Protein AF-0000000082827408 (afdb_homodimer)

Nearest PDB structures (foldseek):
  5kol-assembly2_D  TM=9.025E-01  e=1.040E-13  Escherichia coli O157:H7
  5vu3-assembly2_B  TM=9.092E-01  e=3.294E-13  Enterobacter cloacae subsp. cloacae ATCC 13047
  2a9s-assembly1_B  TM=8.465E-01  e=3.512E-13  Agrobacterium fabrum str. C58
  6mr3-assembly2_C-2  TM=8.723E-01  e=4.853E-12  Streptococcus mutans UA159
  6mr3-assembly1_B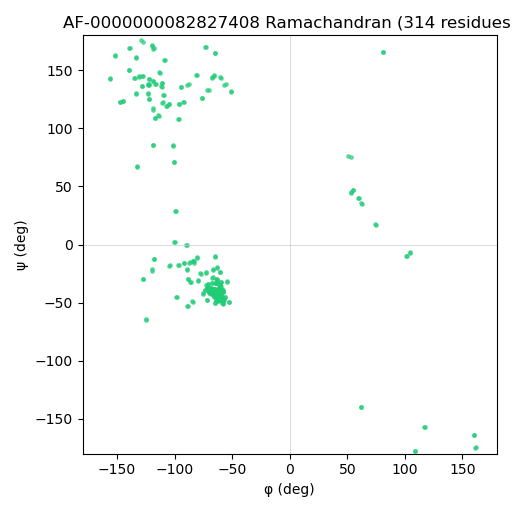-3  TM=8.476E-01  e=7.598E-12  Streptococcus mutans UA159

Organism: Acinetobacter baumannii (strain ATCC 19606 / DSM 30007 / JCM 6841 / CCUG 19606 / CIP 70.34 / NBRC 109757 / NCIMB 12457 / NCTC 12156 / 81) (NCBI:txid575584)

pLDDT: mean 97.85, std 2.03, range [80.25, 98.94]

Secondary structure (DSSP, 8-state):
-HHHHHHHHHHTT--EEEEESTTTTHHHHHHHTSTTHHHHEEEEEE--SHHIIIIIS---HHHHHHH-SSSHHHHHHHHHHHHHHH--SEEEEEEE-SSS-TT-BTTB-TTEEEEEEEETTEEEEEEEE--SSHHHHHHHHHHHHHHHHHHHHHHHHH-/-HHHHHHHHHHTT--EEEEESTTTTHHHHHHHTSTTHHHHEEEEEE--SHHIIIIIS---HHHHHHH-SSSHHHHHHHHHHHHHHH--SEEEEEEE-SSS-TT-BTTB-TTEEEEEEEETTEEEEEEEE--SSHHHHHHHHHHHHHHHHHHHHHHHHH-

Sequence (318 aa):
MFNKCCELLAKEKIKIAFFESASAGYLAYRFSLSPYSGDILIGSLVSYDLRVKENTLHISEELIEKYTAESMQVTVEMINKGKELLHADLYVACTGLLKKGGSETPEKPVGTFFYSIYYKNNFYNFRRVLRGPAFLKLRKLIYYVTQDIKLIILEDKRRMFNKCCELLAKEKIKIAFFESASAGYLAYRFSLSPYSGDILIGSLVSYDLRVKENTLHISEELIEKYTAESMQVTVEMINKGKELLHADLYVACTGLLKKGGSETPEKPVGTFFYSIYYKNNFYNFRRVLRGPAFLKLRKLIYYVTQDIKLIILEDKRR

Solvent-accessible surface area (backbone atoms only — not comparable to full-atom values): 16200 Å² total; per-residue (Å²): 103,60,66,57,30,46,48,49,31,39,75,67,65,38,29,32,30,38,38,22,26,49,55,22,23,45,63,47,25,55,49,56,69,41,96,42,20,91,61,20,46,34,30,30,42,22,36,55,24,70,61,31,40,36,74,55,41,57,45,54,66,65,58,34,69,74,58,34,77,58,22,61,70,44,18,49,45,49,46,73,51,36,48,82,57,61,66,56,57,29,39,38,20,30,20,36,27,62,51,89,57,91,84,54,42,92,93,42,40,66,22,28,34,22,34,28,39,37,47,89,93,37,82,46,80,47,77,46,79,40,70,77,59,57,72,53,31,51,53,51,47,52,50,52,52,29,52,51,51,44,50,52,54,54,53,55,66,72,100,104,60,66,58,29,44,48,49,31,37,74,68,65,37,28,33,29,38,36,23,26,49,54,22,22,44,63,49,26,55,51,57,70,42,97,44,20,90,62,18,47,33,29,29,42,21,38,57,24,70,60,29,41,37,74,56,39,58,46,54,66,66,59,36,70,73,56,35,77,58,22,62,70,46,18,49,44,48,47,74,50,34,46,83,57,61,66,55,60,30,39,37,20,31,20,34,26,62,52,89,57,88,84,54,39,93,93,43,40,66,23,28,33,21,36,26,39,38,47,87,93,37,80,46,80,48,77,47,77,39,71,76,58,57,71,53,31,51,53,51,45,54,51,51,52,29,51,51,51,44,50,51,54,55,53,56,67,72,100

Structure (mmCIF, N/CA/C/O backbone):
data_AF-0000000082827408-model_v1
#
loop_
_entity.id
_entity.type
_entity.pdbx_description
1 polymer 'Uncharacterized protein'
#
loop_
_atom_site.group_PDB
_atom_site.id
_atom_site.type_symbol
_atom_site.label_atom_id
_atom_site.label_alt_id
_atom_site.label_comp_id
_atom_site.label_asym_id
_atom_site.label_entity_id
_atom_site.label_seq_id
_atom_site.pdbx_PDB_ins_code
_atom_site.Cartn_x
_atom_site.Cartn_y
_atom_site.Cartn_z
_atom_site.occupancy
_atom_site.B_iso_or_equiv
_atom_site.auth_seq_id
_atom_site.auth_comp_id
_atom_site.auth_asym_id
_atom_site.auth_atom_id
_atom_site.pdbx_PDB_model_num
ATOM 1 N N . MET A 1 1 ? 3.902 20.953 -7.574 1 91.5 1 MET A N 1
ATOM 2 C CA . MET A 1 1 ? 3.506 20.844 -6.172 1 91.5 1 MET A CA 1
ATOM 3 C C . MET A 1 1 ? 3.971 19.516 -5.582 1 91.5 1 MET A C 1
ATOM 5 O O . MET A 1 1 ? 4.723 19.484 -4.605 1 91.5 1 MET A O 1
ATOM 9 N N . PHE A 1 2 ? 3.744 18.438 -6.168 1 95.44 2 PHE A N 1
ATOM 10 C CA . PHE A 1 2 ? 4.137 17.109 -5.695 1 95.44 2 PHE A CA 1
ATOM 11 C C . PHE A 1 2 ? 5.656 17 -5.617 1 95.44 2 PHE A C 1
ATOM 13 O O . PHE A 1 2 ? 6.203 16.656 -4.566 1 95.44 2 PHE A O 1
ATOM 20 N N . ASN A 1 3 ? 6.324 17.406 -6.699 1 95.44 3 ASN A N 1
ATOM 21 C CA . ASN A 1 3 ? 7.777 17.297 -6.742 1 95.44 3 ASN A CA 1
ATOM 22 C C . ASN A 1 3 ? 8.438 18.188 -5.695 1 95.44 3 ASN A C 1
ATOM 24 O O . ASN A 1 3 ? 9.445 17.812 -5.094 1 95.44 3 ASN A O 1
ATOM 28 N N . LYS A 1 4 ? 7.902 19.359 -5.523 1 97.69 4 LYS A N 1
ATOM 29 C CA . LYS A 1 4 ? 8.438 20.297 -4.527 1 97.69 4 LYS A CA 1
ATOM 30 C C . LYS A 1 4 ? 8.266 19.734 -3.115 1 97.69 4 LYS A C 1
ATOM 32 O O . LYS A 1 4 ? 9.125 19.938 -2.256 1 97.69 4 LYS A O 1
ATOM 37 N N . CYS A 1 5 ? 7.125 19.094 -2.896 1 98.69 5 CYS A N 1
ATOM 38 C CA . CYS A 1 5 ? 6.895 18.469 -1.604 1 98.69 5 CYS A CA 1
ATOM 39 C C . CYS A 1 5 ? 7.938 17.391 -1.331 1 98.69 5 CYS A C 1
ATOM 41 O O . CYS A 1 5 ? 8.539 17.344 -0.254 1 98.69 5 CYS A O 1
ATOM 43 N N . CYS A 1 6 ? 8.195 16.516 -2.32 1 98.75 6 CYS A N 1
ATOM 44 C CA . CYS A 1 6 ? 9.164 15.438 -2.166 1 98.75 6 CYS A CA 1
ATOM 45 C C . CYS A 1 6 ? 10.57 15.992 -1.964 1 98.75 6 CYS A C 1
ATOM 47 O O . CYS A 1 6 ? 11.328 15.477 -1.14 1 98.75 6 CYS A O 1
ATOM 49 N N . GLU A 1 7 ? 10.844 17 -2.721 1 98.62 7 GLU A N 1
ATOM 50 C CA . GLU A 1 7 ? 12.148 17.641 -2.584 1 98.62 7 GLU A CA 1
ATOM 51 C C . GLU A 1 7 ? 12.328 18.219 -1.183 1 98.62 7 GLU A C 1
ATOM 53 O O . GLU A 1 7 ? 13.406 18.094 -0.59 1 98.62 7 GLU A O 1
ATOM 58 N N . LEU A 1 8 ? 11.328 18.891 -0.708 1 98.81 8 LEU A N 1
ATOM 59 C CA . LEU A 1 8 ? 11.375 19.469 0.63 1 98.81 8 LEU A CA 1
ATOM 60 C C . LEU A 1 8 ? 11.586 18.391 1.685 1 98.81 8 LEU A C 1
ATOM 62 O O . LEU A 1 8 ? 12.398 18.547 2.598 1 98.81 8 LEU A O 1
ATOM 66 N N . LEU A 1 9 ? 10.844 17.25 1.622 1 98.88 9 LEU A N 1
ATOM 67 C CA . LEU A 1 9 ? 11.008 16.125 2.543 1 98.88 9 LEU A CA 1
ATOM 68 C C . LEU A 1 9 ? 12.445 15.625 2.539 1 98.88 9 LEU A C 1
ATOM 70 O O . LEU A 1 9 ? 13.031 15.391 3.6 1 98.88 9 LEU A O 1
ATOM 74 N N . ALA A 1 10 ? 12.992 15.484 1.345 1 98.81 10 ALA A N 1
ATOM 75 C CA . ALA A 1 10 ? 14.359 14.992 1.206 1 98.81 10 ALA A CA 1
ATOM 76 C C . ALA A 1 10 ? 15.359 15.969 1.826 1 98.81 10 ALA A C 1
ATOM 78 O O . ALA A 1 10 ? 16.266 15.562 2.561 1 98.81 10 ALA A O 1
ATOM 79 N N . LYS A 1 11 ? 15.18 17.234 1.478 1 98.5 11 LYS A N 1
ATOM 80 C CA . LYS A 1 11 ? 16.062 18.266 1.99 1 98.5 11 LYS A CA 1
ATOM 81 C C . LYS A 1 11 ? 16.062 18.297 3.516 1 98.5 11 LYS A C 1
ATOM 83 O O . LYS A 1 11 ? 17.109 18.469 4.141 1 98.5 11 LYS A O 1
ATOM 88 N N . GLU A 1 12 ? 14.914 18.109 4.074 1 98.56 12 GLU A N 1
ATOM 89 C CA . GLU A 1 12 ? 14.766 18.203 5.523 1 98.56 12 GLU A CA 1
ATOM 90 C C . GLU A 1 12 ? 14.984 16.844 6.18 1 98.56 12 GLU A C 1
ATOM 92 O O . GLU A 1 12 ? 14.828 16.688 7.395 1 98.56 12 GLU A O 1
ATOM 97 N N . LYS A 1 13 ? 15.266 15.781 5.434 1 98.62 13 LYS A N 1
ATOM 98 C CA . LYS A 1 13 ? 15.539 14.422 5.891 1 98.62 13 LYS A CA 1
ATOM 99 C C . LYS A 1 13 ? 14.352 13.852 6.664 1 98.62 13 LYS A C 1
ATOM 101 O O . LYS A 1 13 ? 14.523 13.266 7.73 1 98.62 13 LYS A O 1
ATOM 106 N N . ILE A 1 14 ? 13.195 14.141 6.184 1 98.88 14 ILE A N 1
ATOM 107 C CA . ILE A 1 14 ? 11.961 13.656 6.785 1 98.88 14 ILE A CA 1
ATOM 108 C C . ILE A 1 14 ? 11.492 12.398 6.062 1 98.88 14 ILE A C 1
ATOM 110 O O . ILE A 1 14 ? 11.25 12.422 4.852 1 98.88 14 ILE A O 1
ATOM 114 N N . LYS A 1 15 ? 11.359 11.297 6.809 1 98.88 15 LYS A N 1
ATOM 115 C CA . LYS A 1 15 ? 10.828 10.047 6.281 1 98.88 15 LYS A CA 1
ATOM 116 C C . LYS A 1 15 ? 9.312 9.992 6.418 1 98.88 15 LYS A C 1
ATOM 118 O O . LYS A 1 15 ? 8.758 10.383 7.449 1 98.88 15 LYS A O 1
ATOM 123 N N . ILE A 1 16 ? 8.672 9.508 5.359 1 98.94 16 ILE A N 1
ATOM 124 C CA . ILE A 1 16 ? 7.215 9.547 5.336 1 98.94 16 ILE A CA 1
ATOM 125 C C . ILE A 1 16 ? 6.672 8.125 5.164 1 98.94 16 ILE A C 1
ATOM 127 O O . ILE A 1 16 ? 7.27 7.305 4.465 1 98.94 16 ILE A O 1
ATOM 131 N N . ALA A 1 17 ? 5.562 7.824 5.84 1 98.94 17 ALA A N 1
ATOM 132 C CA . ALA A 1 17 ? 4.816 6.578 5.68 1 98.94 17 ALA A CA 1
ATOM 133 C C . ALA A 1 17 ? 3.318 6.852 5.559 1 98.94 17 ALA A C 1
ATOM 135 O O . ALA A 1 17 ? 2.842 7.922 5.945 1 98.94 17 ALA A O 1
ATOM 136 N N . PHE A 1 18 ? 2.58 5.895 5.035 1 98.94 18 PHE A N 1
ATOM 137 C CA . PHE A 1 18 ? 1.162 6.094 4.762 1 98.94 18 PHE A CA 1
ATOM 138 C C . PHE A 1 18 ? 0.33 4.98 5.383 1 98.94 18 PHE A C 1
ATOM 140 O O . PHE A 1 18 ? 0.785 3.836 5.477 1 98.94 18 PHE A O 1
ATOM 147 N N . PHE A 1 19 ? -0.803 5.305 5.828 1 98.94 19 PHE A N 1
ATOM 148 C CA . PHE A 1 19 ? -1.896 4.391 6.133 1 98.94 19 PHE A CA 1
ATOM 149 C C . PHE A 1 19 ? -3.1 4.668 5.238 1 98.94 19 PHE A C 1
ATOM 151 O O . PHE A 1 19 ? -3.781 5.68 5.398 1 98.94 19 PHE A O 1
ATOM 158 N N . GLU A 1 20 ? -3.332 3.734 4.316 1 98.88 20 GLU A N 1
ATOM 159 C CA . GLU A 1 20 ? -4.262 4.023 3.229 1 98.88 20 GLU A CA 1
ATOM 160 C C . GLU A 1 20 ? -5.473 3.098 3.277 1 98.88 20 GLU A C 1
ATOM 162 O O . GLU A 1 20 ? -5.34 1.904 3.553 1 98.88 20 GLU A O 1
ATOM 167 N N . SER A 1 21 ? -6.637 3.629 3.053 1 98.62 21 SER A N 1
ATOM 168 C CA . SER A 1 21 ? -7.848 2.85 2.814 1 98.62 21 SER A CA 1
ATOM 169 C C . SER A 1 21 ? -8.508 3.244 1.498 1 98.62 21 SER A C 1
ATOM 171 O O . SER A 1 21 ? -8.227 2.652 0.454 1 98.62 21 SER A O 1
ATOM 173 N N . ALA A 1 22 ? -8.992 4.469 1.328 1 97.19 22 ALA A N 1
ATOM 174 C CA . ALA A 1 22 ? -9.664 4.945 0.119 1 97.19 22 ALA A CA 1
ATOM 175 C C . ALA A 1 22 ? -8.672 5.098 -1.031 1 97.19 22 ALA A C 1
ATOM 177 O O . ALA A 1 22 ? -9.008 4.824 -2.188 1 97.19 22 ALA A O 1
ATOM 178 N N . SER A 1 23 ? -7.477 5.531 -0.73 1 97.88 23 SER A N 1
ATOM 179 C CA . SER A 1 23 ? -6.449 5.715 -1.751 1 97.88 23 SER A CA 1
ATOM 180 C C . SER A 1 23 ? -5.828 4.383 -2.15 1 97.88 23 SER A C 1
ATOM 182 O O . SER A 1 23 ? -5.27 4.254 -3.242 1 97.88 23 SER A O 1
ATOM 184 N N . ALA A 1 24 ? -5.887 3.438 -1.281 1 98.44 24 ALA A N 1
ATOM 185 C CA . ALA A 1 24 ? -5.594 2.025 -1.51 1 98.44 24 ALA A CA 1
ATOM 186 C C . ALA A 1 24 ? -4.219 1.846 -2.15 1 98.44 24 ALA A C 1
ATOM 188 O O . ALA A 1 24 ? -4.078 1.126 -3.141 1 98.44 24 ALA A O 1
ATOM 189 N N . GLY A 1 25 ? -3.211 2.547 -1.657 1 98.81 25 GLY A N 1
ATOM 190 C CA . GLY A 1 25 ? -1.854 2.361 -2.146 1 98.81 25 GLY A CA 1
ATOM 191 C C . GLY A 1 25 ? -1.413 3.445 -3.111 1 98.81 25 GLY A C 1
ATOM 192 O O . GLY A 1 25 ? -0.22 3.592 -3.387 1 98.81 25 GLY A O 1
ATOM 193 N N . TYR A 1 26 ? -2.326 4.32 -3.576 1 98.81 26 TYR A N 1
ATOM 194 C CA . TYR A 1 26 ? -2.049 5.336 -4.59 1 98.81 26 TYR A CA 1
ATOM 195 C C . TYR A 1 26 ? -1.032 6.348 -4.078 1 98.81 26 TYR A C 1
ATOM 197 O O . TYR A 1 26 ? -0.174 6.809 -4.836 1 98.81 26 TYR A O 1
ATOM 205 N N . LEU A 1 27 ? -1.16 6.73 -2.826 1 98.81 27 LEU A N 1
ATOM 206 C CA . LEU A 1 27 ? -0.234 7.723 -2.289 1 98.81 27 LEU A CA 1
ATOM 207 C C . LEU A 1 27 ? 1.188 7.176 -2.256 1 98.81 27 LEU A C 1
ATOM 209 O O . LEU A 1 27 ? 2.111 7.801 -2.783 1 98.81 27 LEU A O 1
ATOM 213 N N . ALA A 1 28 ? 1.361 5.977 -1.692 1 98.88 28 ALA A N 1
ATOM 214 C CA . ALA A 1 28 ? 2.686 5.367 -1.64 1 98.88 28 ALA A CA 1
ATOM 215 C C . ALA A 1 28 ? 3.258 5.172 -3.041 1 98.88 28 ALA A C 1
ATOM 217 O O . ALA A 1 28 ? 4.426 5.477 -3.289 1 98.88 28 ALA A O 1
ATOM 218 N N . TYR A 1 29 ? 2.414 4.699 -3.965 1 98.81 29 TYR A N 1
ATOM 219 C CA . TYR A 1 29 ? 2.811 4.488 -5.352 1 98.81 29 TYR A CA 1
ATOM 220 C C . TYR A 1 29 ? 3.33 5.781 -5.973 1 98.81 29 TYR A C 1
ATOM 222 O O . TYR A 1 29 ? 4.418 5.805 -6.555 1 98.81 29 TYR A O 1
ATOM 230 N N . ARG A 1 30 ? 2.611 6.84 -5.781 1 98.5 30 ARG A N 1
ATOM 231 C CA . ARG A 1 30 ? 3.004 8.109 -6.383 1 98.5 30 ARG A CA 1
ATOM 232 C C . ARG A 1 30 ? 4.312 8.617 -5.785 1 98.5 30 ARG A C 1
ATOM 234 O O . ARG A 1 30 ? 5.199 9.07 -6.516 1 98.5 30 ARG A O 1
ATOM 241 N N . PHE A 1 31 ? 4.422 8.547 -4.488 1 98.62 31 PHE A N 1
ATOM 242 C CA . PHE A 1 31 ? 5.648 9 -3.844 1 98.62 31 PHE A CA 1
ATOM 243 C C . PHE A 1 31 ? 6.836 8.148 -4.285 1 98.62 31 PHE A C 1
ATOM 245 O O . PHE A 1 31 ? 7.961 8.648 -4.383 1 98.62 31 PHE A O 1
ATOM 252 N N . SER A 1 32 ? 6.621 6.875 -4.598 1 98.12 32 SER A N 1
ATOM 253 C CA . SER A 1 32 ? 7.691 5.977 -5.016 1 98.12 32 SER A CA 1
ATOM 254 C C . SER A 1 32 ? 8.266 6.391 -6.367 1 98.12 32 SER A C 1
ATOM 256 O O . SER A 1 32 ? 9.398 6.043 -6.703 1 98.12 32 SER A O 1
ATOM 258 N N . LEU A 1 33 ? 7.508 7.141 -7.152 1 96.81 33 LEU A N 1
ATOM 259 C CA . LEU A 1 33 ? 7.934 7.523 -8.492 1 96.81 33 LEU A CA 1
ATOM 260 C C . LEU A 1 33 ? 8.836 8.75 -8.453 1 96.81 33 LEU A C 1
ATOM 262 O O . LEU A 1 33 ? 9.492 9.078 -9.438 1 96.81 33 LEU A O 1
ATOM 266 N N . SER A 1 34 ? 8.844 9.414 -7.324 1 97.19 34 SER A N 1
ATOM 267 C CA . SER A 1 34 ? 9.695 10.594 -7.172 1 97.19 34 SER A CA 1
ATOM 268 C C . SER A 1 34 ? 11.172 10.211 -7.227 1 97.19 34 SER A C 1
ATOM 270 O O . SER A 1 34 ? 11.578 9.18 -6.695 1 97.19 34 SER A O 1
ATOM 272 N N . PRO A 1 35 ? 12.047 11.094 -7.805 1 95.88 35 PRO A N 1
ATOM 273 C CA . PRO A 1 35 ? 13.484 10.836 -7.742 1 95.88 35 PRO A CA 1
ATOM 274 C C . PRO A 1 35 ? 14.031 10.883 -6.316 1 95.88 35 PRO A C 1
ATOM 276 O O . PRO A 1 35 ? 15.141 10.422 -6.059 1 95.88 35 PRO A O 1
ATOM 279 N N . TYR A 1 36 ? 13.203 11.367 -5.383 1 97.81 36 TYR A N 1
ATOM 280 C CA . TYR A 1 36 ? 13.633 11.5 -3.994 1 97.81 36 TYR A CA 1
ATOM 281 C C . TYR A 1 36 ? 13.117 10.344 -3.148 1 97.81 36 TYR A C 1
ATOM 283 O O . TYR A 1 36 ? 13.359 10.289 -1.941 1 97.81 36 TYR A O 1
ATOM 291 N N . SER A 1 37 ? 12.438 9.406 -3.734 1 97.69 37 SER A N 1
ATOM 292 C CA . SER A 1 37 ? 11.695 8.391 -2.998 1 97.69 37 SER A CA 1
ATOM 293 C C . SER A 1 37 ? 12.617 7.59 -2.084 1 97.69 37 SER A C 1
ATOM 295 O O . SER A 1 37 ? 12.242 7.254 -0.958 1 97.69 37 SER A O 1
ATOM 297 N N . GLY A 1 38 ? 13.836 7.273 -2.529 1 96.5 38 GLY A N 1
ATOM 298 C CA . GLY A 1 38 ? 14.773 6.488 -1.736 1 96.5 38 GLY A CA 1
ATOM 299 C C . GLY A 1 38 ? 15.18 7.172 -0.444 1 96.5 38 GLY A C 1
ATOM 300 O O . GLY A 1 38 ? 15.555 6.508 0.525 1 96.5 38 GLY A O 1
ATOM 301 N N . ASP A 1 39 ? 14.992 8.461 -0.386 1 97.56 39 ASP A N 1
ATOM 302 C CA . ASP A 1 39 ? 15.398 9.25 0.773 1 97.56 39 ASP A CA 1
ATOM 303 C C . ASP A 1 39 ? 14.234 9.477 1.727 1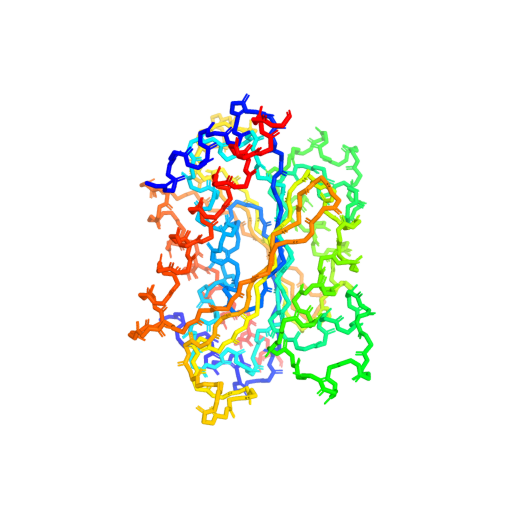 97.56 39 ASP A C 1
ATOM 305 O O . ASP A 1 39 ? 14.438 9.812 2.896 1 97.56 39 ASP A O 1
ATOM 309 N N . ILE A 1 40 ? 13.023 9.273 1.207 1 98.75 40 ILE A N 1
ATOM 310 C CA . ILE A 1 40 ? 11.953 9.844 2.023 1 98.75 40 ILE A CA 1
ATOM 311 C C . ILE A 1 40 ? 10.898 8.773 2.309 1 98.75 40 ILE A C 1
ATOM 313 O O . ILE A 1 40 ? 10.203 8.828 3.326 1 98.75 40 ILE A O 1
ATOM 317 N N . LEU A 1 41 ? 10.656 7.773 1.459 1 98.81 41 LEU A N 1
ATOM 318 C CA . LEU A 1 41 ? 9.5 6.891 1.562 1 98.81 41 LEU A CA 1
ATOM 319 C C . LEU A 1 41 ? 9.836 5.645 2.375 1 98.81 41 LEU A C 1
ATOM 321 O O . LEU A 1 41 ? 10.734 4.887 2.014 1 98.81 41 LEU A O 1
ATOM 325 N N . ILE A 1 42 ? 9.094 5.395 3.441 1 98.81 42 ILE A N 1
ATOM 326 C CA . ILE A 1 42 ? 9.266 4.207 4.27 1 98.81 42 ILE A CA 1
ATOM 327 C C . ILE A 1 42 ? 8.398 3.07 3.729 1 98.81 42 ILE A C 1
ATOM 329 O O . ILE A 1 42 ? 8.891 1.961 3.506 1 98.81 42 ILE A O 1
ATOM 333 N N . GLY A 1 43 ? 7.102 3.414 3.57 1 98.75 43 GLY A N 1
ATOM 334 C CA . GLY A 1 43 ? 6.152 2.398 3.145 1 98.75 43 GLY A CA 1
ATOM 335 C C . GLY A 1 43 ? 4.715 2.762 3.453 1 98.75 43 GLY A C 1
ATOM 336 O O . GLY A 1 43 ? 4.379 3.939 3.586 1 98.75 43 GLY A O 1
ATOM 337 N N . SER A 1 44 ? 3.83 1.747 3.4 1 98.88 44 SER A N 1
ATOM 338 C CA . SER A 1 44 ? 2.402 1.965 3.604 1 98.88 44 SER A CA 1
ATOM 339 C C . SER A 1 44 ? 1.709 0.687 4.066 1 98.88 44 SER A C 1
ATOM 341 O O . SER A 1 44 ? 2.111 -0.415 3.688 1 98.88 44 SER A O 1
ATOM 343 N N . LEU A 1 45 ? 0.791 0.848 4.914 1 98.94 45 LEU A N 1
ATOM 344 C CA . LEU A 1 45 ? -0.207 -0.193 5.133 1 98.94 45 LEU A CA 1
ATOM 345 C C . LEU A 1 45 ? -1.539 0.188 4.496 1 98.94 45 LEU A C 1
ATOM 347 O O . LEU A 1 45 ? -2.115 1.229 4.824 1 98.94 45 LEU A O 1
ATOM 351 N N . VAL A 1 46 ? -1.991 -0.657 3.59 1 98.88 46 VAL A N 1
ATOM 352 C CA . VAL A 1 46 ? -3.287 -0.471 2.947 1 98.88 46 VAL A CA 1
ATOM 353 C C . VAL A 1 46 ? -4.34 -1.324 3.648 1 98.88 46 VAL A C 1
ATOM 355 O O . VAL A 1 46 ? -4.316 -2.553 3.557 1 98.88 46 VAL A O 1
ATOM 358 N N . SER A 1 47 ? -5.195 -0.686 4.355 1 98.75 47 SER A N 1
ATOM 359 C CA . SER A 1 47 ? -6.297 -1.368 5.023 1 98.75 47 SER A CA 1
ATOM 360 C C . SER A 1 47 ? -7.598 -1.213 4.242 1 98.75 47 SER A C 1
ATOM 362 O O . SER A 1 47 ? -8.547 -0.597 4.73 1 98.75 47 SER A O 1
ATOM 364 N N . TYR A 1 48 ? -7.668 -1.875 3.111 1 98.06 48 TYR A N 1
ATOM 365 C CA . TYR A 1 48 ? -8.828 -1.726 2.236 1 98.06 48 TYR A CA 1
ATOM 366 C C . TYR A 1 48 ? -10.055 -2.406 2.832 1 98.06 48 TYR A C 1
ATOM 368 O O . TYR A 1 48 ? -11.148 -1.845 2.818 1 98.06 48 TYR A O 1
ATOM 376 N N . ASP A 1 49 ? -9.875 -3.6 3.262 1 97.38 49 ASP A N 1
ATOM 377 C CA . ASP A 1 49 ? -10.914 -4.324 3.986 1 97.38 49 ASP A CA 1
ATOM 378 C C . ASP A 1 49 ? -10.961 -3.906 5.453 1 97.38 49 ASP A C 1
ATOM 380 O O . ASP A 1 49 ? -9.914 -3.715 6.082 1 97.38 49 ASP A O 1
ATOM 384 N N . LEU A 1 50 ? -12.117 -3.887 6.004 1 96.38 50 LEU A N 1
ATOM 385 C CA . LEU A 1 50 ? -12.328 -3.467 7.387 1 96.38 50 LEU A CA 1
ATOM 386 C C . LEU A 1 50 ? -11.547 -4.359 8.352 1 96.38 50 LEU A C 1
ATOM 388 O O . LEU A 1 50 ? -11.078 -3.896 9.391 1 96.38 50 LEU A O 1
ATOM 392 N N . ARG A 1 51 ? -11.375 -5.578 8.039 1 96.62 51 ARG A N 1
ATOM 393 C CA . ARG A 1 51 ? -10.719 -6.543 8.914 1 96.62 51 ARG A CA 1
ATOM 394 C C . ARG A 1 51 ? -9.266 -6.16 9.148 1 96.62 51 ARG A C 1
ATOM 396 O O . ARG A 1 51 ? -8.688 -6.5 10.188 1 96.62 51 ARG A O 1
ATOM 403 N N . VAL A 1 52 ? -8.602 -5.496 8.188 1 98.38 52 VAL A N 1
ATOM 404 C CA . VAL A 1 52 ? -7.215 -5.078 8.383 1 98.38 52 VAL A CA 1
ATOM 405 C C . VAL A 1 52 ? -7.152 -4.008 9.477 1 98.38 52 VAL A C 1
ATOM 407 O O . VAL A 1 52 ? -6.242 -4.016 10.305 1 98.38 52 VAL A O 1
ATOM 410 N N . LYS A 1 53 ? -8.117 -3.033 9.508 1 98.38 53 LYS A N 1
ATOM 411 C CA . LYS A 1 53 ? -8.18 -2.027 10.57 1 98.38 53 LYS A CA 1
ATOM 412 C C . LYS A 1 53 ? -8.375 -2.68 11.938 1 98.38 53 LYS A C 1
ATOM 414 O O . LYS A 1 53 ? -7.754 -2.271 12.914 1 98.38 53 LYS A O 1
ATOM 419 N N . GLU A 1 54 ? -9.117 -3.719 11.93 1 97.75 54 GLU A N 1
ATOM 420 C CA . GLU A 1 54 ? -9.469 -4.359 13.195 1 97.75 54 GLU A CA 1
ATOM 421 C C . GLU A 1 54 ? -8.383 -5.332 13.641 1 97.75 54 GLU A C 1
ATOM 423 O O . GLU A 1 54 ? -7.934 -5.289 14.789 1 97.75 54 GLU A O 1
ATOM 428 N N . ASN A 1 55 ? -7.918 -6.207 12.766 1 96.94 55 ASN A N 1
ATOM 429 C CA . ASN A 1 55 ? -7.051 -7.32 13.141 1 96.94 55 ASN A CA 1
ATOM 430 C C . ASN A 1 55 ? -5.578 -6.922 13.102 1 96.94 55 ASN A C 1
ATOM 432 O O . ASN A 1 55 ? -4.77 -7.449 13.867 1 96.94 55 ASN A O 1
ATOM 436 N N . THR A 1 56 ? -5.266 -5.988 12.242 1 97.75 56 THR A N 1
ATOM 437 C CA . THR A 1 56 ? -3.865 -5.602 12.094 1 97.75 56 THR A CA 1
ATOM 438 C C . THR A 1 56 ? -3.568 -4.336 12.891 1 97.75 56 THR A C 1
ATOM 44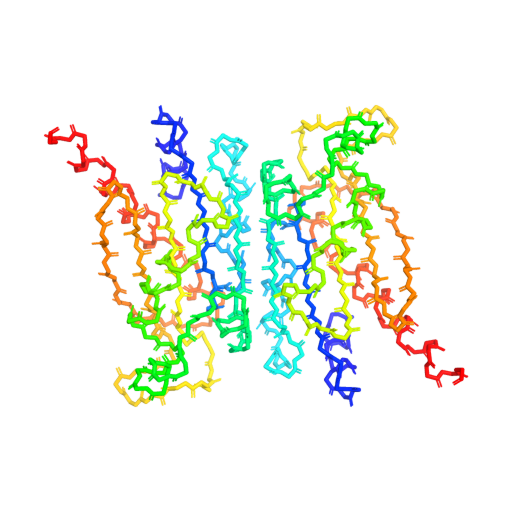0 O O . THR A 1 56 ? -2.6 -4.289 13.656 1 97.75 56 THR A O 1
ATOM 443 N N . LEU A 1 57 ? -4.426 -3.373 12.797 1 98.25 57 LEU A N 1
ATOM 444 C CA . LEU A 1 57 ? -4.191 -2.107 13.484 1 98.25 57 LEU A CA 1
ATOM 445 C C . LEU A 1 57 ? -4.832 -2.111 14.867 1 98.25 57 LEU A C 1
ATOM 447 O O . LEU A 1 57 ? -4.535 -1.245 15.695 1 98.25 57 LEU A O 1
ATOM 451 N N . HIS A 1 58 ? -5.746 -3.092 15.07 1 98.19 58 HIS A N 1
ATOM 452 C CA . HIS A 1 58 ? -6.414 -3.256 16.359 1 98.19 58 HIS A CA 1
ATOM 453 C C . HIS A 1 58 ? -7.242 -2.025 16.703 1 98.19 58 HIS A C 1
ATOM 455 O O . HIS A 1 58 ? -7.27 -1.602 17.859 1 98.19 58 HIS A O 1
ATOM 461 N N . ILE A 1 59 ? -7.809 -1.443 15.719 1 98.62 59 ILE A N 1
ATOM 462 C CA . ILE A 1 59 ? -8.805 -0.405 15.953 1 98.62 59 ILE A CA 1
ATOM 463 C C . ILE A 1 59 ? -10.094 -1.033 16.484 1 98.62 59 ILE A C 1
ATOM 465 O O . ILE A 1 59 ? -10.57 -2.031 15.945 1 98.62 59 ILE A O 1
ATOM 469 N N . SER A 1 60 ? -10.609 -0.487 17.484 1 98.19 60 SER A N 1
ATOM 470 C CA . SER A 1 60 ? -11.727 -1.114 18.172 1 98.19 60 SER A CA 1
ATOM 471 C C . SER A 1 60 ? -12.984 -1.128 17.297 1 98.19 60 SER A C 1
ATOM 473 O O . SER A 1 60 ? -13.242 -0.173 16.562 1 98.19 60 SER A O 1
ATOM 475 N N . GLU A 1 61 ? -13.68 -2.188 17.453 1 97.75 61 GLU A N 1
ATOM 476 C CA . GLU A 1 61 ? -14.961 -2.297 16.75 1 97.75 61 GLU A CA 1
ATOM 477 C C . GLU A 1 61 ? -15.914 -1.185 17.172 1 97.75 61 GLU A C 1
ATOM 479 O O . GLU A 1 61 ? -16.703 -0.69 16.359 1 97.75 61 GLU A O 1
ATOM 484 N N . GLU A 1 62 ? -15.805 -0.826 18.406 1 98.25 62 GLU A N 1
ATOM 485 C CA . GLU A 1 62 ? -16.672 0.221 18.938 1 98.25 62 GLU A CA 1
ATOM 486 C C . GLU A 1 62 ? -16.453 1.544 18.219 1 98.25 62 GLU A C 1
ATOM 488 O O . GLU A 1 62 ? -17.406 2.242 17.875 1 98.25 62 GLU A O 1
ATOM 493 N N . LEU A 1 63 ? -15.258 1.885 17.969 1 98.44 63 LEU A N 1
ATOM 494 C CA . LEU A 1 63 ? -14.93 3.123 17.266 1 98.44 63 LEU A CA 1
ATOM 495 C C . LEU A 1 63 ? -15.477 3.1 15.844 1 98.44 63 LEU A C 1
ATOM 497 O O . LEU A 1 63 ? -16.031 4.094 15.367 1 98.44 63 LEU A O 1
ATOM 501 N N . ILE A 1 64 ? -15.359 1.996 15.18 1 98.12 64 ILE A N 1
ATOM 502 C CA . ILE A 1 64 ? -15.797 1.841 13.797 1 98.12 64 ILE A CA 1
ATOM 503 C C . ILE A 1 64 ? -17.328 1.919 13.734 1 98.12 64 ILE A C 1
ATOM 505 O O . ILE A 1 64 ? -17.875 2.537 12.82 1 98.12 64 ILE A O 1
ATOM 509 N N . GLU A 1 65 ? -17.906 1.263 14.695 1 97.75 65 GLU A N 1
ATOM 510 C CA . GLU A 1 65 ? -19.359 1.283 14.734 1 97.75 65 GLU A CA 1
ATOM 511 C C . GLU A 1 65 ? -19.891 2.695 14.969 1 97.75 65 GLU A C 1
ATOM 513 O O . GLU A 1 65 ? -20.891 3.102 14.359 1 97.75 65 GLU A O 1
ATOM 518 N N . LYS A 1 66 ? -19.234 3.381 15.797 1 98.25 66 LYS A N 1
ATOM 519 C CA . LYS A 1 66 ? -19.703 4.711 16.188 1 98.25 66 LYS A CA 1
ATOM 520 C C . LYS A 1 66 ? -19.484 5.719 15.055 1 98.25 66 LYS A C 1
ATOM 522 O O . LYS A 1 66 ? -20.344 6.566 14.797 1 98.25 66 LYS A O 1
ATOM 527 N N . TYR A 1 67 ? -18.344 5.629 14.336 1 98.38 67 TYR A N 1
ATOM 528 C CA . TYR A 1 67 ? -18 6.711 13.422 1 98.38 67 TYR A CA 1
ATOM 529 C C . TYR A 1 67 ? -17.938 6.207 11.984 1 98.38 67 TYR A C 1
ATOM 531 O O . TYR A 1 67 ? -17.797 7 11.047 1 98.38 67 TYR A O 1
ATOM 539 N N . THR A 1 68 ? -17.938 4.859 11.734 1 98.06 68 THR A N 1
ATOM 540 C CA . THR A 1 68 ? -17.812 4.172 10.453 1 98.06 68 THR A CA 1
ATOM 541 C C . THR A 1 68 ? -16.344 4.094 10.023 1 98.06 68 THR A C 1
ATOM 543 O O . THR A 1 68 ? -15.5 4.812 10.562 1 98.06 68 THR A O 1
ATOM 546 N N . ALA A 1 69 ? -16.062 3.281 9.086 1 97.88 69 ALA A N 1
ATOM 547 C CA . ALA A 1 69 ? -14.695 3.023 8.625 1 97.88 69 ALA A CA 1
ATOM 548 C C . ALA A 1 69 ? -14.102 4.258 7.949 1 97.88 69 ALA A C 1
ATOM 550 O O . ALA A 1 69 ? -12.891 4.488 8.016 1 97.88 69 ALA A O 1
ATOM 551 N N . GLU A 1 70 ? -14.953 5.031 7.281 1 98.38 70 GLU A N 1
ATOM 552 C CA . GLU A 1 70 ? -14.539 6.262 6.609 1 98.38 70 GLU A CA 1
ATOM 553 C C . GLU A 1 70 ? -14.906 7.488 7.438 1 98.38 70 GLU A C 1
ATOM 555 O O . GLU A 1 70 ? -15.969 8.086 7.234 1 98.38 70 GLU A O 1
ATOM 560 N N . SER A 1 71 ? -14.023 7.848 8.375 1 98.75 71 SER A N 1
ATOM 561 C CA . SER A 1 71 ? -14.211 8.984 9.266 1 98.75 71 SER A CA 1
ATOM 562 C C . SER A 1 71 ? -12.875 9.57 9.711 1 98.75 71 SER A C 1
ATOM 564 O O . SER A 1 71 ? -11.836 8.922 9.57 1 98.75 71 SER A O 1
ATOM 566 N N . MET A 1 72 ? -12.992 10.805 10.219 1 98.81 72 MET A N 1
ATOM 567 C CA . MET A 1 72 ? -11.781 11.445 10.719 1 98.81 72 MET A CA 1
ATOM 568 C C . MET A 1 72 ? -11.242 10.695 11.93 1 98.81 72 MET A C 1
ATOM 570 O O . MET A 1 72 ? -10.023 10.539 12.078 1 98.81 72 MET A O 1
ATOM 574 N N . GLN A 1 73 ? -12.117 10.195 12.82 1 98.88 73 GLN A N 1
ATOM 575 C CA . GLN A 1 73 ? -11.727 9.484 14.031 1 98.88 73 GLN A CA 1
ATOM 576 C C . GLN A 1 73 ? -10.953 8.211 13.703 1 98.88 73 GLN A C 1
ATOM 578 O O . GLN A 1 73 ? -9.914 7.941 14.305 1 98.88 73 GLN A O 1
ATOM 583 N N . VAL A 1 74 ? -11.461 7.484 12.719 1 98.88 74 VAL A N 1
ATOM 584 C CA . VAL A 1 74 ? -10.789 6.25 12.32 1 98.88 74 VAL A CA 1
ATOM 585 C C . VAL A 1 74 ? -9.484 6.578 11.609 1 98.88 74 VAL A C 1
ATOM 587 O O . VAL A 1 74 ? -8.477 5.887 11.789 1 98.88 74 VAL A O 1
ATOM 590 N N . THR A 1 75 ? -9.469 7.68 10.867 1 98.94 75 THR A N 1
ATOM 591 C CA . THR A 1 75 ? -8.281 8.117 10.148 1 98.94 75 THR A CA 1
ATOM 592 C C . THR A 1 75 ? -7.148 8.43 11.125 1 98.94 75 THR A C 1
ATOM 594 O O . THR A 1 75 ? -6.02 7.961 10.953 1 98.94 75 THR A O 1
ATOM 597 N N . VAL A 1 76 ? -7.457 9.141 12.148 1 98.94 76 VAL A N 1
ATOM 598 C CA . VAL A 1 76 ? -6.488 9.484 13.18 1 98.94 76 VAL A CA 1
ATOM 599 C C . VAL A 1 76 ? -6.023 8.219 13.906 1 98.94 76 VAL A C 1
ATOM 601 O O . VAL A 1 76 ? -4.832 8.047 14.156 1 98.94 76 VAL A O 1
ATOM 604 N N . GLU A 1 77 ? -6.949 7.328 14.156 1 98.88 77 GLU A N 1
ATOM 605 C CA . GLU A 1 77 ? -6.648 6.098 14.883 1 98.88 77 GLU A CA 1
ATOM 606 C C . GLU A 1 77 ? -5.73 5.191 14.062 1 98.88 77 GLU A C 1
ATOM 608 O O . GLU A 1 77 ? -4.914 4.457 14.633 1 98.88 77 GLU A O 1
ATOM 613 N N . MET A 1 78 ? -5.82 5.289 12.734 1 98.88 78 MET A N 1
ATOM 614 C CA . MET A 1 78 ? -4.926 4.512 11.883 1 98.88 78 MET A CA 1
ATOM 615 C C . MET A 1 78 ? -3.471 4.883 12.141 1 98.88 78 MET A C 1
ATOM 617 O O . MET A 1 78 ? -2.594 4.016 12.133 1 98.88 78 MET A O 1
ATOM 621 N N . ILE A 1 79 ? -3.234 6.164 12.367 1 98.88 79 ILE A N 1
ATOM 622 C CA . ILE A 1 79 ? -1.872 6.598 12.656 1 98.88 79 ILE A CA 1
ATOM 623 C C . ILE A 1 79 ? -1.5 6.219 14.086 1 98.88 79 ILE A C 1
ATOM 625 O O . ILE A 1 79 ? -0.426 5.664 14.328 1 98.88 79 ILE A O 1
ATOM 629 N N . ASN A 1 80 ? -2.457 6.418 15.023 1 98.69 80 ASN A N 1
ATOM 630 C CA . ASN A 1 80 ? -2.193 6.133 16.422 1 98.69 80 ASN A CA 1
ATOM 631 C C . ASN A 1 80 ? -1.809 4.672 16.641 1 98.69 80 ASN A C 1
ATOM 633 O O . ASN A 1 80 ? -0.896 4.375 17.422 1 98.69 80 ASN A O 1
ATOM 637 N N . LYS A 1 81 ? -2.486 3.842 15.961 1 98.25 81 LYS A N 1
ATOM 638 C CA . LYS A 1 81 ? -2.299 2.406 16.156 1 98.25 81 LYS A CA 1
ATOM 639 C C . LYS A 1 81 ? -1.207 1.863 15.234 1 98.25 81 LYS A C 1
ATOM 641 O O . LYS A 1 81 ? -0.6 0.831 15.531 1 98.25 81 LYS A O 1
ATOM 646 N N . GLY A 1 82 ? -0.938 2.604 14.164 1 98.12 82 GLY A N 1
ATOM 647 C CA . GLY A 1 82 ? -0.125 1.996 13.117 1 98.12 82 GLY A CA 1
ATOM 648 C C . GLY A 1 82 ? 1.3 2.516 13.094 1 98.12 82 GLY A C 1
ATOM 649 O O . GLY A 1 82 ? 2.18 1.906 12.484 1 98.12 82 GLY A O 1
ATOM 650 N N . LYS A 1 83 ? 1.564 3.643 13.703 1 97.38 83 LYS A N 1
ATOM 651 C CA . LYS A 1 83 ? 2.836 4.332 13.5 1 97.38 83 LYS A CA 1
ATOM 652 C C . LYS A 1 83 ? 4.012 3.453 13.93 1 97.38 83 LYS A C 1
ATOM 654 O O . LYS A 1 83 ? 5.102 3.549 13.359 1 97.38 83 LYS A O 1
ATOM 659 N N . GLU A 1 84 ? 3.805 2.488 14.805 1 95.25 84 GLU A N 1
ATOM 660 C CA . GLU A 1 84 ? 4.898 1.635 15.266 1 95.25 84 GLU A CA 1
ATOM 661 C C . GLU A 1 84 ? 5.207 0.542 14.25 1 95.25 84 GLU A C 1
ATOM 663 O O . GLU A 1 84 ? 6.254 -0.107 14.32 1 95.25 84 GLU A O 1
ATOM 668 N N . LEU A 1 85 ? 4.398 0.368 13.305 1 96.38 85 LEU A N 1
ATOM 669 C CA . LEU A 1 85 ? 4.617 -0.633 12.266 1 96.38 85 LEU A CA 1
ATOM 670 C C . LEU A 1 85 ? 5.609 -0.127 11.227 1 96.38 85 LEU A C 1
ATOM 672 O O . LEU A 1 85 ? 6.32 -0.919 10.602 1 96.38 85 LEU A O 1
ATOM 676 N N . LEU A 1 86 ? 5.676 1.207 10.953 1 97.62 86 LEU A N 1
ATOM 677 C CA . LEU A 1 86 ? 6.434 1.718 9.82 1 97.62 86 LEU A CA 1
ATOM 678 C C . LEU A 1 86 ? 7.539 2.662 10.281 1 97.62 86 LEU A C 1
ATOM 680 O O . LEU A 1 86 ? 8.508 2.895 9.562 1 97.62 86 LEU A O 1
ATOM 684 N N . HIS A 1 87 ? 7.438 3.211 11.445 1 97.12 87 HIS A N 1
ATOM 685 C CA . HIS A 1 87 ? 8.453 4.051 12.062 1 97.12 87 HIS A CA 1
ATOM 686 C C . HIS A 1 87 ? 8.906 5.156 11.109 1 97.12 87 HIS A C 1
ATOM 688 O O . HIS A 1 87 ? 10.039 5.137 10.625 1 97.12 87 HIS A O 1
ATOM 694 N N . ALA A 1 88 ? 8.234 6.156 10.883 1 98.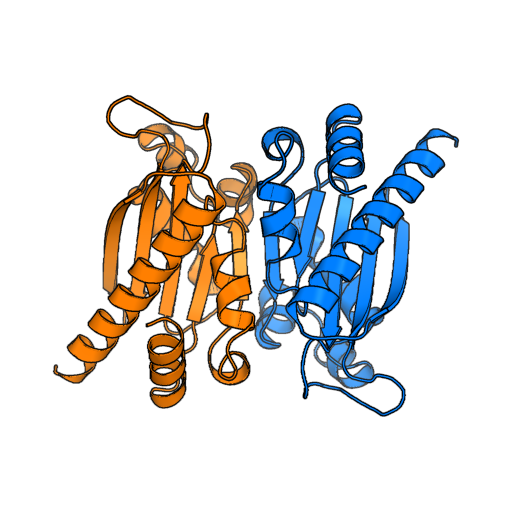69 88 ALA A N 1
ATOM 695 C CA . ALA A 1 88 ? 8.539 7.32 10.047 1 98.69 88 ALA A CA 1
ATOM 696 C C . ALA A 1 88 ? 8.531 8.602 10.875 1 98.69 88 ALA A C 1
ATOM 698 O O . ALA A 1 88 ? 8.273 8.57 12.086 1 98.69 88 ALA A O 1
ATOM 699 N N . ASP A 1 89 ? 8.961 9.672 10.297 1 98.81 89 ASP A N 1
ATOM 700 C CA . ASP A 1 89 ? 8.93 10.984 10.945 1 98.81 89 ASP A CA 1
ATOM 701 C C . ASP A 1 89 ? 7.582 11.672 10.734 1 98.81 89 ASP A C 1
ATOM 703 O O . ASP A 1 89 ? 7.156 12.484 11.555 1 98.81 89 ASP A O 1
ATOM 707 N N . LEU A 1 90 ? 6.984 11.414 9.609 1 98.94 90 LEU A N 1
ATOM 708 C CA . LEU A 1 90 ? 5.715 11.992 9.18 1 98.94 90 LEU A CA 1
ATOM 709 C C . LEU A 1 90 ? 4.785 10.922 8.625 1 98.94 90 LEU A C 1
ATOM 711 O O . LEU A 1 90 ? 5.207 10.086 7.82 1 98.94 90 LEU A O 1
ATOM 715 N N . TYR A 1 91 ? 3.559 10.906 9.109 1 98.94 91 TYR A N 1
ATOM 716 C CA . TYR A 1 91 ? 2.574 9.914 8.68 1 98.94 91 TYR A CA 1
ATOM 717 C C . TYR A 1 91 ? 1.376 10.594 8.023 1 98.94 91 TYR A C 1
ATOM 719 O O . TYR A 1 91 ? 0.946 11.664 8.453 1 98.94 91 TYR A O 1
ATOM 727 N N . VAL A 1 92 ? 0.859 10.008 6.984 1 98.94 92 VAL A N 1
ATOM 728 C CA . VAL A 1 92 ? -0.411 10.406 6.391 1 98.94 92 VAL A CA 1
ATOM 729 C C . VAL A 1 92 ? -1.376 9.227 6.379 1 98.94 92 VAL A C 1
ATOM 731 O O . VAL A 1 92 ? -1.025 8.133 5.926 1 98.94 92 VAL A O 1
ATOM 734 N N . ALA A 1 93 ? -2.518 9.406 6.93 1 98.94 93 ALA A N 1
ATOM 735 C CA . ALA A 1 93 ? -3.592 8.422 6.824 1 98.94 93 ALA A CA 1
ATOM 736 C C . ALA A 1 93 ? -4.758 8.969 6.008 1 98.94 93 ALA A C 1
ATOM 738 O O . ALA A 1 93 ? -5.008 10.172 5.996 1 98.94 93 ALA A O 1
ATOM 739 N N . CYS A 1 94 ? -5.43 8.062 5.305 1 98.88 94 CYS A N 1
ATOM 740 C CA . CYS A 1 94 ? -6.523 8.5 4.441 1 98.88 94 CYS A CA 1
ATOM 741 C C . CYS A 1 94 ? -7.645 7.469 4.414 1 98.88 94 CYS A C 1
ATOM 743 O O . CYS A 1 94 ? -7.402 6.293 4.148 1 98.88 94 CYS A O 1
ATOM 745 N N . THR A 1 95 ? -8.828 7.844 4.746 1 98.81 95 THR A N 1
ATOM 746 C CA . THR A 1 95 ? -10.07 7.125 4.488 1 98.81 95 THR A CA 1
ATOM 747 C C . THR A 1 95 ? -11 7.949 3.602 1 98.81 95 THR A C 1
ATOM 749 O O . THR A 1 95 ? -10.734 9.125 3.344 1 98.81 95 THR A O 1
ATOM 752 N N . GLY A 1 96 ? -12.008 7.336 3.119 1 98.69 96 GLY A N 1
ATOM 753 C CA . GLY A 1 96 ? -12.938 8.086 2.283 1 98.69 96 GLY A CA 1
ATOM 754 C C . GLY A 1 96 ? -13.812 7.207 1.421 1 98.69 96 GLY A C 1
ATOM 755 O O . GLY A 1 96 ? -13.883 5.992 1.634 1 98.69 96 GLY A O 1
ATOM 756 N N . LEU A 1 97 ? -14.555 7.879 0.598 1 98.31 97 LEU A N 1
ATOM 757 C CA . LEU A 1 97 ? -15.5 7.246 -0.316 1 98.31 97 LEU A CA 1
ATOM 758 C C . LEU A 1 97 ? -15.141 7.555 -1.767 1 98.31 97 LEU A C 1
ATOM 760 O O . LEU A 1 97 ? -15.734 8.453 -2.379 1 98.31 97 LEU A O 1
ATOM 764 N N . LEU A 1 98 ? -14.242 6.723 -2.293 1 97.94 98 LEU A N 1
ATOM 765 C CA . LEU A 1 98 ? -13.781 6.941 -3.66 1 97.94 98 LEU A CA 1
ATOM 766 C C . LEU A 1 98 ? -14.883 6.625 -4.664 1 97.94 98 LEU A C 1
ATOM 768 O O . LEU A 1 98 ? -15.023 7.316 -5.676 1 97.94 98 LEU A O 1
ATOM 772 N N . LYS A 1 99 ? -15.602 5.562 -4.418 1 95.31 99 LYS A N 1
ATOM 773 C CA . LYS A 1 99 ? -16.703 5.105 -5.262 1 95.31 99 LYS A CA 1
ATOM 774 C C . LYS A 1 99 ? -17.969 4.859 -4.434 1 95.31 99 LYS A C 1
ATOM 776 O O . LYS A 1 99 ? -17.922 4.926 -3.203 1 95.31 99 LYS A O 1
ATOM 781 N N . LYS A 1 100 ? -19.047 4.531 -5.098 1 94.81 100 LYS A N 1
ATOM 782 C CA . LYS A 1 100 ? -20.328 4.289 -4.422 1 94.81 100 LYS A CA 1
ATOM 783 C C . LYS A 1 100 ? -20.203 3.146 -3.42 1 94.81 100 LYS A C 1
ATOM 785 O O . LYS A 1 100 ? -19.5 2.166 -3.668 1 94.81 100 LYS A O 1
ATOM 790 N N . GLY A 1 101 ? -20.938 3.348 -2.311 1 92.31 101 GLY A N 1
ATOM 791 C CA . GLY A 1 101 ? -20.938 2.326 -1.276 1 92.31 101 GLY A CA 1
ATOM 792 C C . GLY A 1 101 ? -20.375 2.814 0.044 1 92.31 101 GLY A C 1
ATOM 793 O O . GLY A 1 101 ? -20.516 3.988 0.39 1 92.31 101 GLY A O 1
ATOM 794 N N . GLY A 1 102 ? -19.922 1.858 0.83 1 94.06 102 GLY A N 1
ATOM 795 C CA . GLY A 1 102 ? -19.375 2.217 2.133 1 94.06 102 GLY A CA 1
ATOM 796 C C . GLY A 1 102 ? -20.406 2.879 3.039 1 94.06 102 GLY A C 1
ATOM 797 O O . GLY A 1 102 ? -21.562 2.459 3.088 1 94.06 102 GLY A O 1
ATOM 798 N N . SER A 1 103 ? -19.891 3.867 3.723 1 97.12 103 SER A N 1
ATOM 799 C CA . SER A 1 103 ? -20.75 4.523 4.703 1 97.12 103 SER A CA 1
ATOM 800 C C . SER A 1 103 ? -21.328 5.828 4.152 1 97.12 103 SER A C 1
ATOM 802 O O . SER A 1 103 ? -21.516 6.789 4.898 1 97.12 103 SER A O 1
ATOM 804 N N . GLU A 1 104 ? -21.5 5.902 2.871 1 96.62 104 GLU A N 1
ATOM 805 C CA . GLU A 1 104 ? -21.984 7.105 2.197 1 96.62 104 GLU A CA 1
ATOM 806 C C . GLU A 1 104 ? -23.312 7.566 2.77 1 96.62 104 GLU A C 1
ATOM 808 O O . GLU A 1 104 ? -24.172 6.742 3.113 1 96.62 104 GLU A O 1
ATOM 813 N N . THR A 1 105 ? -23.5 8.852 2.971 1 97.31 105 THR A N 1
ATOM 814 C CA . THR A 1 105 ? -24.734 9.547 3.305 1 97.31 105 THR A CA 1
ATOM 815 C C . THR A 1 105 ? -24.828 10.859 2.535 1 97.31 105 THR A C 1
ATOM 817 O O . THR A 1 105 ? -23.875 11.289 1.887 1 97.31 105 THR A O 1
ATOM 820 N N . PRO A 1 106 ? -25.938 11.477 2.553 1 97.06 106 PRO A N 1
ATOM 821 C CA . PRO A 1 106 ? -26.047 12.789 1.912 1 97.06 106 PRO A CA 1
ATOM 822 C C . PRO A 1 106 ? -25 13.781 2.432 1 97.06 106 PRO A C 1
ATOM 824 O O . PRO A 1 106 ? -24.5 14.617 1.674 1 97.06 106 PRO A O 1
ATOM 827 N N . GLU A 1 107 ? -24.578 13.695 3.715 1 97.12 107 GLU A N 1
ATOM 828 C CA . GLU A 1 107 ? -23.609 14.602 4.332 1 97.12 107 GLU A CA 1
ATOM 829 C C . GLU A 1 107 ? -22.188 14.125 4.094 1 97.12 107 GLU A C 1
ATOM 831 O O . GLU A 1 107 ? -21.234 14.883 4.305 1 97.12 107 GLU A O 1
ATOM 836 N N . LYS A 1 108 ? -22.078 12.906 3.684 1 98.12 108 LYS A N 1
ATOM 837 C CA . LYS A 1 108 ? -20.812 12.266 3.363 1 98.12 108 LYS A CA 1
ATOM 838 C C . LYS A 1 108 ? -20.875 11.539 2.025 1 98.12 108 LYS A C 1
ATOM 840 O O . LYS A 1 108 ? -20.828 10.305 1.982 1 98.12 108 LYS A O 1
ATOM 845 N N . PRO A 1 109 ? -21.031 12.375 0.946 1 98.25 109 PRO A N 1
ATOM 846 C CA . PRO A 1 109 ? -21.25 11.758 -0.363 1 98.25 109 PRO A CA 1
ATOM 847 C C . PRO A 1 109 ? -19.984 11.109 -0.927 1 98.25 109 PRO A C 1
ATOM 849 O O . PRO A 1 109 ? -18.891 11.32 -0.398 1 98.25 109 PRO A O 1
ATOM 852 N N . VAL A 1 110 ? -20.141 10.344 -2.016 1 98.25 110 VAL A N 1
ATOM 853 C CA . VAL A 1 110 ? -19 9.844 -2.793 1 98.25 110 VAL A CA 1
ATOM 854 C C . VAL A 1 110 ? -18.062 11 -3.145 1 98.25 110 VAL A C 1
ATOM 856 O O . VAL A 1 110 ? -18.516 12.078 -3.539 1 98.25 110 VAL A O 1
ATOM 859 N N . GLY A 1 111 ? -16.828 10.766 -2.9 1 98.62 111 GLY A N 1
ATOM 860 C CA . GLY A 1 111 ? -15.836 11.812 -3.115 1 98.62 111 GLY A CA 1
ATOM 861 C C . GLY A 1 111 ? -15.344 12.445 -1.825 1 98.62 111 GLY A C 1
ATOM 862 O O . GLY A 1 111 ? -14.391 13.219 -1.832 1 98.62 111 GLY A O 1
ATOM 863 N N . THR A 1 112 ? -15.984 12.055 -0.674 1 98.88 112 THR A N 1
ATOM 864 C CA . THR A 1 112 ? -15.523 12.531 0.624 1 98.88 112 THR A CA 1
ATOM 865 C C . THR A 1 112 ? -14.258 11.789 1.056 1 98.88 112 THR A C 1
ATOM 867 O O . THR A 1 112 ? -14.234 10.562 1.082 1 98.88 112 THR A O 1
ATOM 870 N N . PHE A 1 113 ? -13.25 12.578 1.365 1 98.94 113 PHE A N 1
ATOM 871 C CA . PHE A 1 113 ? -12.016 12.031 1.906 1 98.94 113 PHE A CA 1
ATOM 872 C C . PHE A 1 113 ? -11.688 12.664 3.254 1 98.94 113 PHE A C 1
ATOM 874 O O . PHE A 1 113 ? -11.875 13.867 3.443 1 98.94 113 PHE A O 1
ATOM 881 N N . PHE A 1 114 ? -11.258 11.844 4.16 1 98.94 114 PHE A N 1
ATOM 882 C CA . PHE A 1 114 ? -10.602 12.273 5.387 1 98.94 114 PHE A CA 1
ATOM 883 C C . PHE A 1 114 ? -9.117 11.914 5.359 1 98.94 114 PHE A C 1
ATOM 885 O O . PHE A 1 114 ? -8.75 10.781 5.039 1 98.94 114 PHE A O 1
ATOM 892 N N . TYR A 1 115 ? -8.312 12.852 5.617 1 98.94 115 TYR A N 1
ATOM 893 C CA . TYR A 1 115 ? -6.914 12.492 5.82 1 98.94 115 TYR A CA 1
ATOM 894 C C . TYR A 1 115 ? -6.309 13.289 6.965 1 98.94 115 TYR A C 1
ATOM 896 O O . TYR A 1 115 ? -6.789 14.375 7.297 1 98.94 115 TYR A O 1
ATOM 904 N N . SER A 1 116 ? -5.383 12.688 7.578 1 98.94 116 SER A N 1
ATOM 905 C CA . SER A 1 116 ? -4.652 13.258 8.703 1 98.94 116 SER A CA 1
ATOM 906 C C . SER A 1 116 ? -3.145 13.172 8.484 1 98.94 116 SER A C 1
ATOM 908 O O . SER A 1 116 ? -2.643 12.188 7.949 1 98.94 116 SER A O 1
ATOM 910 N N . ILE A 1 117 ? -2.469 14.242 8.797 1 98.94 117 ILE A N 1
ATOM 911 C CA . ILE A 1 117 ? -1.011 14.305 8.781 1 98.94 117 ILE A CA 1
ATOM 912 C C . ILE A 1 117 ? -0.484 14.406 10.211 1 98.94 117 ILE A C 1
ATOM 914 O O . ILE A 1 117 ? -0.95 15.234 10.992 1 98.94 117 ILE A O 1
ATOM 918 N N . TYR A 1 118 ? 0.328 13.477 10.547 1 98.94 118 TYR A N 1
ATOM 919 C CA . TYR A 1 118 ? 0.984 13.484 11.852 1 98.94 118 TYR A CA 1
ATOM 920 C C . TYR A 1 118 ? 2.461 13.836 11.711 1 98.94 118 TYR A C 1
ATOM 922 O O . TYR A 1 118 ? 3.213 13.133 11.031 1 98.94 118 TYR A O 1
ATOM 930 N N . TYR A 1 119 ? 2.832 14.898 12.328 1 98.81 119 TYR A N 1
ATOM 931 C CA . TYR A 1 119 ? 4.199 15.406 12.258 1 98.81 119 TYR A CA 1
ATOM 932 C C . TYR A 1 119 ? 4.598 16.094 13.555 1 98.81 119 TYR A C 1
ATOM 934 O O . TYR A 1 119 ? 3.861 16.938 14.078 1 98.81 119 TYR A O 1
ATOM 942 N N . LYS A 1 120 ? 5.684 15.625 14.203 1 98 120 LYS A N 1
ATOM 943 C CA . LYS A 1 120 ? 6.227 16.172 15.438 1 98 120 LYS A CA 1
ATOM 944 C C . LYS A 1 120 ? 5.156 16.234 16.531 1 98 120 LYS A C 1
ATOM 946 O O . LYS A 1 120 ? 4.93 17.297 17.125 1 98 120 LYS A O 1
ATOM 951 N N . ASN A 1 121 ? 4.477 15.172 16.656 1 97.38 121 ASN A N 1
ATOM 952 C CA . ASN A 1 121 ? 3.541 14.914 17.734 1 97.38 121 ASN A CA 1
ATOM 953 C C . ASN A 1 121 ? 2.256 15.719 17.578 1 97.38 121 ASN A C 1
ATOM 955 O O . ASN A 1 121 ? 1.493 15.875 18.531 1 97.38 121 ASN A O 1
ATOM 959 N N . ASN A 1 122 ? 2.037 16.203 16.359 1 98.38 122 ASN A N 1
ATOM 960 C CA . ASN A 1 122 ? 0.8 16.938 16.094 1 98.38 122 ASN A CA 1
ATOM 961 C C . ASN A 1 122 ? 0.012 16.312 14.953 1 98.38 122 ASN A C 1
ATOM 963 O O . ASN A 1 122 ? 0.592 15.898 13.945 1 98.38 122 ASN A O 1
ATOM 967 N N . PHE A 1 123 ? -1.3 16.266 15.219 1 98.81 123 PHE A N 1
ATOM 968 C CA . PHE A 1 123 ? -2.205 15.852 14.156 1 98.81 123 PHE A CA 1
ATOM 969 C C . PHE A 1 123 ? -2.76 17.062 13.422 1 98.81 123 PHE A C 1
ATOM 971 O O . PHE A 1 123 ? -3.137 18.062 14.047 1 98.81 123 PHE A O 1
ATOM 978 N N . TYR A 1 124 ? -2.775 16.984 12.125 1 98.94 124 TYR A N 1
ATOM 979 C CA . TYR A 1 124 ? -3.467 17.922 11.234 1 98.94 124 TYR A CA 1
ATOM 980 C C . TYR A 1 124 ? -4.531 17.188 10.414 1 98.94 124 TYR A C 1
ATOM 982 O O . TYR A 1 124 ? -4.215 16.312 9.609 1 98.94 124 TYR A O 1
ATOM 990 N N . ASN A 1 125 ? -5.785 17.594 10.641 1 98.94 125 ASN A N 1
ATOM 991 C CA . ASN A 1 125 ? -6.902 16.812 10.109 1 98.94 125 ASN A CA 1
ATOM 992 C C . ASN A 1 125 ? -7.641 17.578 9.016 1 98.94 125 ASN A C 1
ATOM 994 O O . ASN A 1 125 ? -7.891 18.781 9.148 1 98.94 125 ASN A O 1
ATOM 998 N N . PHE A 1 126 ? -7.969 16.875 7.914 1 98.94 126 PHE A N 1
ATOM 999 C CA . PHE A 1 126 ? -8.57 17.531 6.754 1 98.94 126 PHE A CA 1
ATOM 1000 C C . PHE A 1 126 ? -9.75 16.703 6.23 1 98.94 126 PHE A C 1
ATOM 1002 O O . PHE A 1 126 ? -9.719 15.477 6.273 1 98.94 126 PHE A O 1
ATOM 1009 N N . ARG A 1 127 ? -10.734 17.359 5.793 1 98.81 127 ARG A N 1
ATOM 1010 C CA . ARG A 1 127 ? -11.844 16.781 5.043 1 98.81 127 ARG A CA 1
ATOM 1011 C C . ARG A 1 127 ? -12.008 17.469 3.689 1 98.81 127 ARG A C 1
ATOM 1013 O O . ARG A 1 127 ? -11.969 18.703 3.602 1 98.81 127 ARG A O 1
ATOM 1020 N N . ARG A 1 128 ? -12.086 16.688 2.648 1 98.62 128 ARG A N 1
ATOM 1021 C CA . ARG A 1 128 ? -12.312 17.203 1.3 1 98.62 128 ARG A CA 1
ATOM 1022 C C . ARG A 1 128 ? -13.43 16.438 0.603 1 98.62 128 ARG A C 1
ATOM 1024 O O . ARG A 1 128 ? -13.594 15.234 0.821 1 98.62 128 ARG A O 1
ATOM 1031 N N . VAL A 1 129 ? -14.172 17.156 -0.187 1 98.75 129 VAL A N 1
ATOM 1032 C CA . VAL A 1 129 ? -15.125 16.516 -1.089 1 98.75 129 VAL A CA 1
ATOM 1033 C C . VAL A 1 129 ? -14.703 16.75 -2.537 1 98.75 129 VAL A C 1
ATOM 1035 O O . VAL A 1 129 ? -14.797 17.875 -3.045 1 98.75 129 VAL A O 1
ATOM 1038 N N . LEU A 1 130 ? -14.289 15.672 -3.17 1 98.69 130 LEU A N 1
ATOM 1039 C CA . LEU A 1 130 ? -13.695 15.773 -4.5 1 98.69 130 LEU A CA 1
ATOM 1040 C C . LEU A 1 130 ? -14.617 15.164 -5.551 1 98.69 130 LEU A C 1
ATOM 1042 O O . LEU A 1 130 ? -15.203 14.102 -5.332 1 98.69 130 LEU A O 1
ATOM 1046 N N . ARG A 1 131 ? -14.695 15.836 -6.668 1 97.62 131 ARG A N 1
ATOM 1047 C CA . ARG A 1 131 ? -15.633 15.414 -7.703 1 97.62 131 ARG A CA 1
ATOM 1048 C C . ARG A 1 131 ? -14.898 14.82 -8.898 1 97.62 131 ARG A C 1
ATOM 1050 O O . ARG A 1 131 ? -13.703 15.055 -9.078 1 97.62 131 ARG A O 1
ATOM 1057 N N . GLY A 1 132 ? -15.688 13.984 -9.703 1 97.75 132 GLY A N 1
ATOM 1058 C CA . GLY A 1 132 ? -15.148 13.383 -10.914 1 97.75 132 GLY A CA 1
ATOM 1059 C C . GLY A 1 132 ? -14.922 11.891 -10.789 1 97.75 132 GLY A C 1
ATOM 1060 O O . GLY A 1 132 ? -15.305 11.281 -9.789 1 97.75 132 GLY A O 1
ATOM 1061 N N . PRO A 1 133 ? -14.383 11.359 -11.906 1 96.62 133 PRO A N 1
ATOM 1062 C CA . PRO A 1 133 ? -14.086 9.93 -11.852 1 96.62 133 PRO A CA 1
ATOM 1063 C C . PRO A 1 133 ? -13 9.594 -10.828 1 96.62 133 PRO A C 1
ATOM 1065 O O . PRO A 1 133 ? -12.312 10.492 -10.336 1 96.62 133 PRO A O 1
ATOM 1068 N N . ALA A 1 134 ? -12.844 8.391 -10.461 1 96.88 134 ALA A N 1
ATOM 1069 C CA . ALA A 1 134 ? -11.969 7.918 -9.391 1 96.88 134 ALA A CA 1
ATOM 1070 C C . ALA A 1 134 ? -10.547 8.438 -9.578 1 96.88 134 ALA A C 1
ATOM 1072 O O . ALA A 1 134 ? -9.938 8.961 -8.641 1 96.88 134 ALA A O 1
ATOM 1073 N N . PHE A 1 135 ? -10.016 8.266 -10.781 1 95.75 135 PHE A N 1
ATOM 1074 C CA . PHE A 1 135 ? -8.633 8.656 -11.023 1 95.75 135 PHE A CA 1
ATOM 1075 C C . PHE A 1 135 ? -8.445 10.148 -10.789 1 95.75 135 PHE A C 1
ATOM 1077 O O . PHE A 1 135 ? -7.406 10.578 -10.281 1 95.75 135 PHE A O 1
ATOM 1084 N N . LEU A 1 136 ? -9.383 10.961 -11.141 1 97.75 136 LEU A N 1
ATOM 1085 C CA . LEU A 1 136 ? -9.289 12.406 -10.945 1 97.75 136 LEU A CA 1
ATOM 1086 C C . LEU A 1 136 ? -9.391 12.766 -9.461 1 97.75 136 LEU A C 1
ATOM 1088 O O . LEU A 1 136 ? -8.703 13.664 -8.992 1 97.75 136 LEU A O 1
ATOM 1092 N N . LYS A 1 137 ? -10.281 12.094 -8.695 1 98.62 137 LYS A N 1
ATOM 1093 C CA . LYS A 1 137 ? -10.383 12.305 -7.258 1 98.62 137 LYS A CA 1
ATOM 1094 C C . LYS A 1 137 ? -9.047 12.016 -6.566 1 98.62 137 LYS A C 1
ATOM 1096 O O . LYS A 1 137 ? -8.609 12.781 -5.711 1 98.62 137 LYS A O 1
ATOM 1101 N N . LEU A 1 138 ? -8.383 10.969 -7.008 1 98.62 138 LEU A N 1
ATOM 1102 C CA . LEU A 1 138 ? -7.121 10.578 -6.395 1 98.62 138 LEU A CA 1
ATOM 1103 C C . LEU A 1 138 ? -6.012 11.562 -6.746 1 98.62 138 LEU A C 1
ATOM 1105 O O . LEU A 1 138 ? -5.156 11.867 -5.914 1 98.62 138 LEU A O 1
ATOM 1109 N N . ARG A 1 139 ? -6.043 12.039 -7.965 1 98.06 139 ARG A N 1
ATOM 1110 C CA . ARG A 1 139 ? -5.074 13.055 -8.367 1 98.06 139 ARG A CA 1
ATOM 1111 C C . ARG A 1 139 ? -5.238 14.328 -7.543 1 98.06 139 ARG A C 1
ATOM 1113 O O . ARG A 1 139 ? -4.25 14.945 -7.148 1 98.06 139 ARG A O 1
ATOM 1120 N N . LYS A 1 140 ? -6.477 14.711 -7.324 1 98.56 140 LYS A N 1
ATOM 1121 C CA . LYS A 1 140 ? -6.738 15.883 -6.496 1 98.56 140 LYS A CA 1
ATOM 1122 C C . LYS A 1 140 ? -6.332 15.633 -5.047 1 98.56 140 LYS A C 1
ATOM 1124 O O . LYS A 1 140 ? -5.805 16.531 -4.383 1 98.56 140 LYS A O 1
ATOM 1129 N N . LEU A 1 141 ? -6.582 14.445 -4.562 1 98.75 141 LEU A N 1
ATOM 1130 C CA . LEU A 1 141 ? -6.211 14.086 -3.199 1 98.75 141 LEU A CA 1
ATOM 1131 C C . LEU A 1 141 ? -4.711 14.266 -2.977 1 98.75 141 LEU A C 1
ATOM 1133 O O . LEU A 1 141 ? -4.297 14.883 -1.994 1 98.75 141 LEU A O 1
ATOM 1137 N N . ILE A 1 142 ? -3.91 13.703 -3.867 1 98.56 142 ILE A N 1
ATOM 1138 C CA . ILE A 1 142 ? -2.467 13.781 -3.68 1 98.56 142 ILE A CA 1
ATOM 1139 C C . ILE A 1 142 ? -2.014 15.242 -3.781 1 98.56 142 ILE A C 1
ATOM 1141 O O . ILE A 1 142 ? -1.076 15.656 -3.096 1 98.56 142 ILE A O 1
ATOM 1145 N N . TYR A 1 143 ? -2.682 16 -4.602 1 98.44 143 TYR A N 1
ATOM 1146 C CA . TYR A 1 143 ? -2.387 17.422 -4.688 1 98.44 143 TYR A CA 1
ATOM 1147 C C . TYR A 1 143 ? -2.586 18.109 -3.338 1 98.44 143 TYR A C 1
ATOM 1149 O O . TYR A 1 143 ? -1.691 18.797 -2.848 1 98.44 143 TYR A O 1
ATOM 1157 N N . TYR A 1 144 ? -3.686 17.875 -2.713 1 98.69 144 TYR A N 1
ATOM 1158 C CA . TYR A 1 144 ? -3.986 18.516 -1.437 1 98.69 144 TYR A CA 1
ATOM 1159 C C . TYR A 1 144 ? -3.078 17.984 -0.333 1 98.69 144 TYR A C 1
ATOM 1161 O O . TYR A 1 144 ? -2.582 18.75 0.494 1 98.69 144 TYR A O 1
ATOM 1169 N N . VAL A 1 145 ? -2.854 16.719 -0.322 1 98.88 145 VAL A N 1
ATOM 1170 C CA . VAL A 1 145 ? -2.008 16.094 0.696 1 98.88 145 VAL A CA 1
ATOM 1171 C C . VAL A 1 145 ? -0.604 16.703 0.63 1 98.88 145 VAL A C 1
ATOM 1173 O O . VAL A 1 145 ? -0.04 17.094 1.654 1 98.88 145 VAL A O 1
ATOM 1176 N N . THR A 1 146 ? -0.057 16.844 -0.593 1 98.81 146 THR A N 1
ATOM 1177 C CA . THR A 1 146 ? 1.309 17.328 -0.731 1 98.81 146 THR A CA 1
ATOM 1178 C C . THR A 1 146 ? 1.382 18.828 -0.413 1 98.81 146 THR A C 1
ATOM 1180 O O . THR A 1 146 ? 2.367 19.297 0.159 1 98.81 146 THR A O 1
ATOM 1183 N N . GLN A 1 147 ? 0.333 19.531 -0.771 1 98.62 147 GLN A N 1
ATOM 1184 C CA . GLN A 1 147 ? 0.276 20.938 -0.406 1 98.62 147 GLN A CA 1
ATOM 1185 C C . GLN A 1 147 ? 0.265 21.125 1.109 1 98.62 147 GLN A C 1
ATOM 1187 O O . GLN A 1 147 ? 0.994 21.953 1.647 1 98.62 147 GLN A O 1
ATOM 1192 N N . ASP A 1 148 ? -0.53 20.359 1.771 1 98.88 148 ASP A N 1
ATOM 1193 C CA . ASP A 1 148 ? -0.663 20.469 3.221 1 98.88 148 ASP A CA 1
ATOM 1194 C C . ASP A 1 148 ? 0.616 20.031 3.926 1 98.88 148 ASP A C 1
ATOM 1196 O O . ASP A 1 148 ? 1.02 20.625 4.926 1 98.88 148 ASP A O 1
ATOM 1200 N N . ILE A 1 149 ? 1.281 18.984 3.414 1 98.88 149 ILE A N 1
ATOM 1201 C CA . ILE A 1 149 ? 2.557 18.547 3.971 1 98.88 149 ILE A CA 1
ATOM 1202 C C . ILE A 1 149 ? 3.562 19.688 3.91 1 98.88 149 ILE A C 1
ATOM 1204 O O . ILE A 1 149 ? 4.215 20 4.906 1 98.88 149 ILE A O 1
ATOM 1208 N N . LYS A 1 150 ? 3.652 20.312 2.748 1 98.69 150 LYS A N 1
ATOM 1209 C CA . LYS A 1 150 ? 4.602 21.391 2.568 1 98.69 150 LYS A CA 1
ATOM 1210 C C . LYS A 1 150 ? 4.328 22.531 3.547 1 98.69 150 LYS A C 1
ATOM 1212 O O . LYS A 1 150 ? 5.25 23.062 4.172 1 98.69 150 LYS A O 1
ATOM 1217 N N . LEU A 1 151 ? 3.055 22.859 3.633 1 98.44 151 LEU A N 1
ATOM 1218 C CA . LEU A 1 151 ? 2.674 23.953 4.512 1 98.44 151 LEU A CA 1
ATOM 1219 C C . LEU A 1 151 ? 3.016 23.641 5.965 1 98.44 151 LEU A C 1
ATOM 1221 O O . LEU A 1 151 ? 3.533 24.484 6.688 1 98.44 151 LEU A O 1
ATOM 1225 N N . ILE A 1 152 ? 2.799 22.453 6.395 1 98.69 152 ILE A N 1
ATOM 1226 C CA . ILE A 1 152 ? 3.035 22.031 7.77 1 98.69 152 ILE A CA 1
ATOM 1227 C C . ILE A 1 152 ? 4.527 22.078 8.078 1 98.69 152 ILE A C 1
ATOM 1229 O O . ILE A 1 152 ? 4.938 22.594 9.125 1 98.69 152 ILE A O 1
ATOM 1233 N N . ILE A 1 153 ? 5.34 21.578 7.133 1 98.44 153 ILE A N 1
ATOM 1234 C CA . ILE A 1 153 ? 6.781 21.531 7.344 1 98.44 153 ILE A CA 1
ATOM 1235 C C . ILE A 1 153 ? 7.34 22.953 7.383 1 98.44 153 ILE A C 1
ATOM 1237 O O . ILE A 1 153 ? 8.164 23.281 8.242 1 98.44 153 ILE A O 1
ATOM 1241 N N . LEU A 1 154 ? 6.859 23.812 6.48 1 97.56 154 LEU A N 1
ATOM 1242 C CA . LEU A 1 154 ? 7.355 25.188 6.402 1 97.56 154 LEU A CA 1
ATOM 1243 C C . LEU A 1 154 ? 6.945 25.984 7.633 1 97.56 154 LEU A C 1
ATOM 1245 O O . LEU A 1 154 ? 7.707 26.828 8.117 1 97.56 154 LEU A O 1
ATOM 1249 N N . GLU A 1 155 ? 5.762 25.734 8.086 1 96.81 155 GLU A N 1
ATOM 1250 C CA . GLU A 1 155 ? 5.305 26.406 9.297 1 96.81 155 GLU A CA 1
ATOM 1251 C C . GLU A 1 155 ? 6.117 25.969 10.516 1 96.81 155 GLU A C 1
ATOM 1253 O O . GLU A 1 155 ? 6.406 26.781 11.398 1 96.81 155 GLU A O 1
ATOM 1258 N N . ASP A 1 156 ? 6.445 24.703 10.555 1 93.94 156 ASP A N 1
ATOM 1259 C CA . ASP A 1 156 ? 7.25 24.172 11.648 1 93.94 156 ASP A CA 1
ATOM 1260 C C . ASP A 1 156 ? 8.648 24.797 11.656 1 93.94 156 ASP A C 1
ATOM 1262 O O . ASP A 1 156 ? 9.227 25.016 12.719 1 93.94 156 ASP A O 1
ATOM 1266 N N . LYS A 1 157 ? 9.18 25.109 10.516 1 90.81 157 LYS A N 1
ATOM 1267 C CA . LYS A 1 157 ? 10.516 25.688 10.398 1 90.81 157 LYS A CA 1
ATOM 1268 C C . LYS A 1 157 ? 10.516 27.141 10.859 1 90.81 157 LYS A C 1
ATOM 1270 O O . LYS A 1 157 ? 11.555 27.672 11.25 1 90.81 157 LYS A O 1
ATOM 1275 N N . ARG A 1 158 ? 9.414 27.734 10.797 1 90.56 158 ARG A N 1
ATOM 1276 C CA . ARG A 1 158 ? 9.305 29.125 11.203 1 90.56 158 ARG A CA 1
ATOM 1277 C C . ARG A 1 158 ? 9.141 29.25 12.711 1 90.56 158 ARG A C 1
ATOM 1279 O O . ARG A 1 158 ? 9.297 30.328 13.273 1 90.56 158 ARG A O 1
ATOM 1286 N N . ARG A 1 159 ? 8.82 28.234 13.359 1 80.25 159 ARG A N 1
ATOM 1287 C CA . ARG A 1 159 ? 8.711 28.25 14.812 1 80.25 159 ARG A CA 1
ATOM 1288 C C . ARG A 1 159 ? 10.07 28.016 15.461 1 80.25 159 ARG A C 1
ATOM 1290 O O . ARG A 1 159 ? 10.938 27.359 14.891 1 80.25 159 ARG A O 1
ATOM 1297 N N . MET B 1 1 ? -7.785 -8.68 -19.5 1 91.31 1 MET B N 1
ATOM 1298 C CA . MET B 1 1 ? -7.039 -9.609 -18.656 1 91.31 1 MET B CA 1
ATOM 1299 C C . MET B 1 1 ? -7.176 -9.234 -17.188 1 91.31 1 MET B C 1
ATOM 1301 O O . MET B 1 1 ? -7.652 -10.039 -16.391 1 91.31 1 MET B O 1
ATOM 1305 N N . PHE B 1 2 ? -6.969 -8.07 -16.797 1 95 2 PHE B N 1
ATOM 1306 C CA . PHE B 1 2 ? -7.066 -7.609 -15.422 1 95 2 PHE B CA 1
ATOM 1307 C C . PHE B 1 2 ? -8.492 -7.766 -14.898 1 95 2 PHE B C 1
ATOM 1309 O O . PHE B 1 2 ? -8.711 -8.406 -13.867 1 95 2 PHE B O 1
ATOM 1316 N N . ASN B 1 3 ? -9.453 -7.301 -15.695 1 95.19 3 ASN B N 1
ATOM 1317 C CA . ASN B 1 3 ? -10.852 -7.367 -15.273 1 95.19 3 ASN B CA 1
ATOM 1318 C C . ASN B 1 3 ? -11.32 -8.812 -15.141 1 95.19 3 ASN B C 1
ATOM 1320 O O . ASN B 1 3 ? -12.094 -9.133 -14.234 1 95.19 3 ASN B O 1
ATOM 1324 N N . LYS B 1 4 ? -10.898 -9.648 -16.047 1 97.62 4 LYS B N 1
ATOM 1325 C CA . LYS B 1 4 ? -11.273 -11.062 -16 1 97.62 4 LYS B CA 1
ATOM 1326 C C . LYS B 1 4 ? -10.688 -11.742 -14.766 1 97.62 4 LYS B C 1
ATOM 1328 O O . LYS B 1 4 ? -11.32 -12.625 -14.18 1 97.62 4 LYS B O 1
ATOM 1333 N N . CYS B 1 5 ? -9.461 -11.359 -14.438 1 98.62 5 CYS B N 1
ATOM 1334 C CA . CYS B 1 5 ? -8.844 -11.883 -13.227 1 98.62 5 CYS B CA 1
ATOM 1335 C C . CYS B 1 5 ? -9.656 -11.508 -11.992 1 98.62 5 CYS B C 1
ATOM 1337 O O . CYS B 1 5 ? -9.953 -12.359 -11.156 1 98.62 5 CYS B O 1
ATOM 1339 N N . CYS B 1 6 ? -10.039 -10.234 -11.883 1 98.75 6 CYS B N 1
ATOM 1340 C CA . CYS B 1 6 ? -10.805 -9.758 -10.734 1 98.75 6 CYS B CA 1
ATOM 1341 C C . CYS B 1 6 ? -12.172 -10.43 -10.664 1 98.75 6 CYS B C 1
ATOM 1343 O O . CYS B 1 6 ? -12.633 -10.805 -9.586 1 98.75 6 CYS B O 1
ATOM 1345 N N . GLU B 1 7 ? -12.75 -10.555 -11.82 1 98.62 7 GLU B N 1
ATOM 1346 C CA . GLU B 1 7 ? -14.039 -11.234 -11.898 1 98.62 7 GLU B CA 1
ATOM 1347 C C . GLU B 1 7 ? -13.93 -12.68 -11.422 1 98.62 7 GLU B C 1
ATOM 1349 O O . GLU B 1 7 ? -14.797 -13.164 -10.695 1 98.62 7 GLU B O 1
ATOM 1354 N N . LEU B 1 8 ? -12.93 -13.352 -11.883 1 98.75 8 LEU B N 1
ATOM 1355 C CA . LEU B 1 8 ? -12.711 -14.734 -11.484 1 98.75 8 LEU B CA 1
ATOM 1356 C C . LEU B 1 8 ? -12.516 -14.844 -9.977 1 98.75 8 LEU B C 1
ATOM 1358 O O . LEU B 1 8 ? -13.086 -15.727 -9.336 1 98.75 8 LEU B O 1
ATOM 1362 N N . LEU B 1 9 ? -11.688 -13.969 -9.352 1 98.88 9 LEU B N 1
ATOM 1363 C CA . LEU B 1 9 ? -11.484 -13.953 -7.906 1 98.88 9 LEU B CA 1
ATOM 1364 C C . LEU B 1 9 ? -12.812 -13.781 -7.168 1 98.88 9 LEU B C 1
ATOM 1366 O O . LEU B 1 9 ? -13.07 -14.492 -6.195 1 98.88 9 LEU B O 1
ATOM 1370 N N . ALA B 1 10 ? -13.617 -12.859 -7.652 1 98.81 10 ALA B N 1
ATOM 1371 C CA . ALA B 1 10 ? -14.914 -12.594 -7.027 1 98.81 10 ALA B CA 1
ATOM 1372 C C . ALA B 1 10 ? -15.828 -13.812 -7.125 1 98.81 10 ALA B C 1
ATOM 1374 O O . ALA B 1 10 ? -16.453 -14.195 -6.137 1 98.81 10 ALA B O 1
ATOM 1375 N N . LYS B 1 11 ? -15.891 -14.359 -8.336 1 98.5 11 LYS B N 1
ATOM 1376 C CA . LYS B 1 11 ? -16.734 -15.523 -8.57 1 98.5 11 LYS B CA 1
ATOM 1377 C C . LYS B 1 11 ? -16.344 -16.672 -7.652 1 98.5 11 LYS B C 1
ATOM 1379 O O . LYS B 1 11 ? -17.219 -17.375 -7.133 1 98.5 11 LYS B O 1
ATOM 1384 N N . GLU B 1 12 ? -15.086 -16.844 -7.469 1 98.56 12 GLU B N 1
ATOM 1385 C CA . GLU B 1 12 ? -14.586 -17.969 -6.676 1 98.56 12 GLU B CA 1
ATOM 1386 C C . GLU B 1 12 ? -14.469 -17.594 -5.203 1 98.56 12 GLU B C 1
ATOM 1388 O O . GLU B 1 12 ? -13.992 -18.391 -4.391 1 98.56 12 GLU B O 1
ATOM 1393 N N . LYS B 1 13 ? -14.805 -16.375 -4.805 1 98.62 13 LYS B N 1
ATOM 1394 C CA . LYS B 1 13 ? -14.789 -15.859 -3.439 1 98.62 13 LYS B CA 1
ATOM 1395 C C . LYS B 1 13 ? -13.391 -15.93 -2.838 1 98.62 13 LYS B C 1
ATOM 1397 O O . LYS B 1 13 ? -13.219 -16.359 -1.695 1 98.62 13 LYS B O 1
ATOM 1402 N N . ILE B 1 14 ? -12.43 -15.633 -3.631 1 98.88 14 ILE B N 1
ATOM 1403 C CA . ILE B 1 14 ? -11.031 -15.625 -3.209 1 98.88 14 ILE B CA 1
ATOM 1404 C C . ILE B 1 14 ? -10.617 -14.203 -2.828 1 98.88 14 ILE B C 1
ATOM 1406 O O . ILE B 1 14 ? -10.688 -13.289 -3.65 1 98.88 14 ILE B O 1
ATOM 1410 N N . LYS B 1 15 ? -10.188 -14.023 -1.576 1 98.88 15 LYS B N 1
ATOM 1411 C CA . LYS B 1 15 ? -9.656 -12.75 -1.097 1 98.88 15 LYS B CA 1
ATOM 1412 C C . LYS B 1 15 ? -8.156 -12.641 -1.362 1 98.88 15 LYS B C 1
ATOM 1414 O O . LYS B 1 15 ? -7.414 -13.602 -1.163 1 98.88 15 LYS B O 1
ATOM 1419 N N . ILE B 1 16 ? -7.754 -11.461 -1.803 1 98.94 16 ILE B N 1
ATOM 1420 C CA . ILE B 1 16 ? -6.363 -11.297 -2.209 1 98.94 16 ILE B CA 1
ATOM 1421 C C . ILE B 1 16 ? -5.715 -10.18 -1.392 1 98.94 16 ILE B C 1
ATOM 1423 O O . ILE B 1 16 ? -6.371 -9.195 -1.053 1 98.94 16 ILE B O 1
ATOM 1427 N N . ALA B 1 17 ? -4.449 -10.359 -1.028 1 98.94 17 ALA B N 1
ATOM 1428 C CA . ALA B 1 17 ? -3.623 -9.344 -0.383 1 98.94 1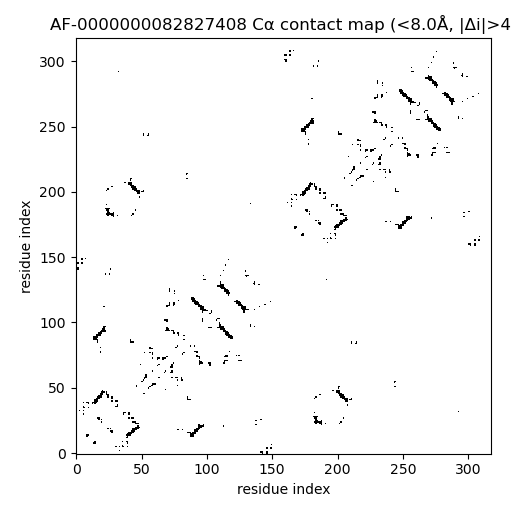7 ALA B CA 1
ATOM 1429 C C . ALA B 1 17 ? -2.248 -9.258 -1.041 1 98.94 17 ALA B C 1
ATOM 1431 O O . ALA B 1 17 ? -1.817 -10.195 -1.72 1 98.94 17 ALA B O 1
ATOM 1432 N N . PHE B 1 18 ? -1.559 -8.156 -0.833 1 98.94 18 PHE B N 1
ATOM 1433 C CA . PHE B 1 18 ? -0.288 -7.914 -1.508 1 98.94 18 PHE B CA 1
ATOM 1434 C C . PHE B 1 18 ? 0.799 -7.555 -0.502 1 98.94 18 PHE B C 1
ATOM 1436 O O . PHE B 1 18 ? 0.521 -6.93 0.524 1 98.94 18 PHE B O 1
ATOM 1443 N N . PHE B 1 19 ? 1.959 -7.969 -0.761 1 98.94 19 PHE B N 1
ATOM 1444 C CA . PHE B 1 19 ? 3.193 -7.473 -0.165 1 98.94 19 PHE B CA 1
ATOM 1445 C C . PHE B 1 19 ? 4.09 -6.844 -1.224 1 98.94 19 PHE B C 1
ATOM 1447 O O . PHE B 1 19 ? 4.672 -7.547 -2.051 1 98.94 19 PHE B O 1
ATOM 1454 N N . GLU B 1 20 ? 4.188 -5.508 -1.151 1 98.88 20 GLU B N 1
ATOM 1455 C CA . GLU B 1 20 ? 4.777 -4.773 -2.27 1 98.88 20 GLU B CA 1
ATOM 1456 C C . GLU B 1 20 ? 6.062 -4.066 -1.851 1 98.88 20 GLU B C 1
ATOM 1458 O O . GLU B 1 20 ? 6.148 -3.521 -0.75 1 98.88 20 GLU B O 1
ATOM 1463 N N . SER B 1 21 ? 7.059 -4.102 -2.684 1 98.62 21 SER B N 1
ATOM 1464 C CA . SER B 1 21 ? 8.25 -3.275 -2.555 1 98.62 21 SER B CA 1
ATOM 1465 C C . SER B 1 21 ? 8.508 -2.473 -3.826 1 98.62 21 SER B C 1
ATOM 1467 O O . SER B 1 21 ? 8.047 -1.337 -3.953 1 98.62 21 SER B O 1
ATOM 1469 N N . ALA B 1 22 ? 8.805 -3.09 -4.965 1 97.12 22 ALA B N 1
ATOM 1470 C CA . ALA B 1 22 ? 9.086 -2.418 -6.23 1 97.12 22 ALA B CA 1
ATOM 1471 C C . ALA B 1 22 ? 7.824 -1.773 -6.801 1 97.12 22 ALA B C 1
ATOM 1473 O O . ALA B 1 22 ? 7.887 -0.692 -7.391 1 97.12 22 ALA B O 1
ATOM 1474 N N . SER B 1 23 ? 6.703 -2.422 -6.645 1 97.81 23 SER B N 1
ATOM 1475 C CA . SER B 1 23 ? 5.438 -1.897 -7.145 1 97.81 23 SER B CA 1
ATOM 1476 C C . SER B 1 23 ? 4.895 -0.798 -6.238 1 97.81 23 SER B C 1
ATOM 1478 O O . SER B 1 23 ? 4.098 0.037 -6.672 1 97.81 23 SER B O 1
ATOM 1480 N N . ALA B 1 24 ? 5.273 -0.823 -5.016 1 98.44 24 ALA B N 1
ATOM 1481 C CA . ALA B 1 24 ? 5.102 0.236 -4.023 1 98.44 24 ALA B CA 1
ATOM 1482 C C . ALA B 1 24 ? 3.643 0.675 -3.941 1 98.44 24 ALA B C 1
ATOM 1484 O O . ALA B 1 24 ? 3.344 1.871 -3.98 1 98.44 24 ALA B O 1
ATOM 1485 N N . GLY B 1 25 ? 2.719 -0.278 -3.902 1 98.81 25 GLY B N 1
ATOM 1486 C CA . GLY B 1 25 ? 1.313 0.052 -3.723 1 98.81 25 GLY B CA 1
ATOM 1487 C C . GLY B 1 25 ? 0.521 0.011 -5.016 1 98.81 25 GLY B C 1
ATOM 1488 O O . GLY B 1 25 ? -0.712 -0.018 -4.992 1 98.81 25 GLY B O 1
ATOM 1489 N N . TYR B 1 26 ? 1.178 -0.104 -6.188 1 98.81 26 TYR B N 1
ATOM 1490 C CA . TYR B 1 26 ? 0.538 -0.042 -7.496 1 98.81 26 TYR B CA 1
ATOM 1491 C C . TYR B 1 26 ? -0.43 -1.204 -7.684 1 98.81 26 TYR B C 1
ATOM 1493 O O . TYR B 1 26 ? -1.498 -1.04 -8.281 1 98.81 26 TYR B O 1
ATOM 1501 N N . LEU B 1 27 ? -0.033 -2.377 -7.227 1 98.81 27 LEU B N 1
ATOM 1502 C CA . LEU B 1 27 ? -0.902 -3.533 -7.402 1 98.81 27 LEU B CA 1
ATOM 1503 C C . LEU B 1 27 ? -2.197 -3.365 -6.617 1 98.81 27 LEU B C 1
ATOM 1505 O O . LEU B 1 27 ? -3.289 -3.488 -7.176 1 98.81 27 LEU B O 1
ATOM 1509 N N . ALA B 1 28 ? -2.086 -3.023 -5.332 1 98.88 28 ALA B N 1
ATOM 1510 C CA . ALA B 1 28 ? -3.275 -2.818 -4.512 1 98.88 28 ALA B CA 1
ATOM 1511 C C . ALA B 1 28 ? -4.152 -1.708 -5.082 1 98.88 28 ALA B C 1
ATOM 1513 O O . ALA B 1 28 ? -5.371 -1.858 -5.172 1 98.88 28 ALA B O 1
ATOM 1514 N N . TYR B 1 29 ? -3.518 -0.61 -5.5 1 98.75 29 TYR B N 1
ATOM 1515 C CA . TYR B 1 29 ? -4.223 0.52 -6.098 1 98.75 29 TYR B CA 1
ATOM 1516 C C . TYR B 1 29 ? -5.027 0.08 -7.312 1 98.75 29 TYR B C 1
ATOM 1518 O O . TYR B 1 29 ? -6.223 0.373 -7.414 1 98.75 29 TYR B O 1
ATOM 1526 N N . ARG B 1 30 ? -4.41 -0.672 -8.172 1 98.44 30 ARG B N 1
ATOM 1527 C CA . ARG B 1 30 ? -5.086 -1.096 -9.391 1 98.44 30 ARG B CA 1
ATOM 1528 C C . ARG B 1 30 ? -6.254 -2.023 -9.078 1 98.44 30 ARG B C 1
ATOM 1530 O O . ARG B 1 30 ? -7.34 -1.871 -9.633 1 98.44 30 ARG B O 1
ATOM 1537 N N . PHE B 1 31 ? -6.027 -2.959 -8.203 1 98.62 31 PHE B N 1
ATOM 1538 C CA . PHE B 1 31 ? -7.098 -3.879 -7.836 1 98.62 31 PHE B CA 1
ATOM 1539 C C . PHE B 1 31 ? -8.25 -3.135 -7.176 1 98.62 31 PHE B C 1
ATOM 1541 O O . PHE B 1 31 ? -9.414 -3.512 -7.336 1 98.62 31 PHE B O 1
ATOM 1548 N N . SER B 1 32 ? -7.973 -2.041 -6.465 1 98.06 32 SER B N 1
ATOM 1549 C CA . SER B 1 32 ? -9 -1.267 -5.781 1 98.06 32 SER B CA 1
ATOM 1550 C C . SER B 1 32 ? -9.938 -0.588 -6.777 1 98.06 32 SER B C 1
ATOM 1552 O O . SER B 1 32 ? -11.07 -0.246 -6.441 1 98.06 32 SER B O 1
ATOM 1554 N N . LEU B 1 33 ? -9.508 -0.405 -8.008 1 96.81 33 LEU B N 1
ATOM 1555 C CA . LEU B 1 33 ? -10.289 0.302 -9.008 1 96.81 33 LEU B CA 1
ATOM 1556 C C . LEU B 1 33 ? -11.289 -0.638 -9.68 1 96.81 33 LEU B C 1
ATOM 1558 O O . LEU B 1 33 ? -12.203 -0.187 -10.367 1 96.81 33 LEU B O 1
ATOM 1562 N N . SER B 1 34 ? -11.094 -1.92 -9.484 1 97.12 34 SER B N 1
ATOM 1563 C CA . SER B 1 34 ? -12.016 -2.896 -10.062 1 97.12 34 SER B CA 1
ATOM 1564 C C . SER B 1 34 ? -13.406 -2.783 -9.438 1 97.12 34 SER B C 1
ATOM 1566 O O . SER B 1 34 ? -13.531 -2.553 -8.234 1 97.12 34 SER B O 1
ATOM 1568 N N . PRO B 1 35 ? -14.492 -3.021 -10.234 1 95.88 35 PRO B N 1
ATOM 1569 C CA . PRO B 1 35 ? -15.828 -3.07 -9.633 1 95.88 35 PRO B CA 1
ATOM 1570 C C . PRO B 1 35 ? -16 -4.234 -8.664 1 95.88 35 PRO B C 1
ATOM 1572 O O . PRO B 1 35 ? -16.938 -4.25 -7.875 1 95.88 35 PRO B O 1
ATOM 1575 N N . TYR B 1 36 ? -15.023 -5.152 -8.648 1 97.81 36 TYR B N 1
ATOM 1576 C CA . TYR B 1 36 ? -15.102 -6.332 -7.797 1 97.81 36 TYR B CA 1
ATOM 1577 C C . TYR B 1 36 ? -14.258 -6.148 -6.539 1 97.81 36 TYR B C 1
ATOM 1579 O O . TYR B 1 36 ? -14.188 -7.047 -5.699 1 97.81 36 TYR B O 1
ATOM 1587 N N . SER B 1 37 ? -13.641 -5.023 -6.371 1 97.69 37 SER B N 1
ATOM 1588 C CA . SER B 1 37 ? -12.625 -4.828 -5.344 1 97.69 37 SER B CA 1
ATOM 1589 C C . SER B 1 37 ? -13.188 -5.094 -3.953 1 97.69 37 SER B C 1
ATOM 1591 O O . SER B 1 37 ? -12.508 -5.672 -3.104 1 97.69 37 SER B O 1
ATOM 1593 N N . GLY B 1 38 ? -14.438 -4.699 -3.674 1 96.5 38 GLY B N 1
ATOM 1594 C CA . GLY B 1 38 ? -15.039 -4.887 -2.365 1 96.5 38 GLY B CA 1
ATOM 1595 C C . GLY B 1 38 ? -15.188 -6.348 -1.98 1 96.5 38 GLY B C 1
ATOM 1596 O O . GLY B 1 38 ? -15.219 -6.68 -0.794 1 96.5 38 GLY B O 1
ATOM 1597 N N . ASP B 1 39 ? -15.156 -7.211 -2.957 1 97.56 39 ASP B N 1
ATOM 1598 C CA . ASP B 1 39 ? -15.352 -8.641 -2.729 1 97.56 39 ASP B CA 1
ATOM 1599 C C . ASP B 1 39 ? -14.016 -9.367 -2.605 1 97.56 39 ASP B C 1
ATOM 1601 O O . ASP B 1 39 ? -13.953 -10.477 -2.084 1 97.56 39 ASP B O 1
ATOM 1605 N N . ILE B 1 40 ? -12.953 -8.703 -3.084 1 98.75 40 ILE B N 1
ATOM 1606 C CA . ILE B 1 40 ? -11.789 -9.562 -3.273 1 98.75 40 ILE B CA 1
ATOM 1607 C C . ILE B 1 40 ? -10.578 -8.953 -2.562 1 98.75 40 ILE B C 1
ATOM 1609 O O . ILE B 1 40 ? -9.664 -9.672 -2.16 1 98.75 40 ILE B O 1
ATOM 1613 N N . LEU B 1 41 ? -10.43 -7.637 -2.402 1 98.75 41 LEU B N 1
ATOM 1614 C CA . LEU B 1 41 ? -9.188 -7.004 -1.97 1 98.75 41 LEU B CA 1
ATOM 1615 C C . LEU B 1 41 ? -9.164 -6.84 -0.454 1 98.75 41 LEU B C 1
ATOM 1617 O O . LEU B 1 41 ? -10.031 -6.176 0.119 1 98.75 41 LEU B O 1
ATOM 1621 N N . ILE B 1 42 ? -8.164 -7.391 0.207 1 98.81 42 ILE B N 1
ATOM 1622 C CA . ILE B 1 42 ? -7.98 -7.254 1.648 1 98.81 42 ILE B CA 1
ATOM 1623 C C . ILE B 1 42 ? -7.152 -6.004 1.947 1 98.81 42 ILE B C 1
ATOM 1625 O O . ILE B 1 42 ? -7.547 -5.172 2.764 1 98.81 42 ILE B O 1
ATOM 1629 N N . GLY B 1 43 ? -5.98 -5.965 1.256 1 98.75 43 GLY B N 1
ATOM 1630 C CA . GLY B 1 43 ? -5.055 -4.871 1.514 1 98.75 43 GLY B CA 1
ATOM 1631 C C . GLY B 1 43 ? -3.637 -5.172 1.074 1 98.75 43 GLY B C 1
ATOM 1632 O O . GLY B 1 43 ? -3.416 -6.008 0.198 1 98.75 43 GLY B O 1
ATOM 1633 N N . SER B 1 44 ? -2.689 -4.355 1.584 1 98.88 44 SER B N 1
ATOM 1634 C CA . SER B 1 44 ? -1.292 -4.484 1.186 1 98.88 44 SER B CA 1
ATOM 1635 C C . SER B 1 44 ? -0.36 -3.914 2.25 1 98.88 44 SER B C 1
ATOM 1637 O O . SER B 1 44 ? -0.713 -2.959 2.943 1 98.88 44 SER B O 1
ATOM 1639 N N . LEU B 1 45 ? 0.717 -4.543 2.416 1 98.94 45 LEU B N 1
ATOM 1640 C CA . LEU B 1 45 ? 1.854 -3.912 3.078 1 98.94 45 LEU B CA 1
ATOM 1641 C C . LEU B 1 45 ? 2.928 -3.525 2.066 1 98.94 45 LEU B C 1
ATOM 1643 O O . LEU B 1 45 ? 3.445 -4.383 1.348 1 98.94 45 LEU B O 1
ATOM 1647 N N . VAL B 1 46 ? 3.227 -2.25 2.021 1 98.88 46 VAL B N 1
ATOM 1648 C CA . VAL B 1 46 ? 4.289 -1.736 1.164 1 98.88 46 VAL B CA 1
ATOM 1649 C C . VAL B 1 46 ? 5.578 -1.584 1.971 1 98.88 46 VAL B C 1
ATOM 1651 O O . VAL B 1 46 ? 5.672 -0.718 2.844 1 98.88 46 VAL B O 1
ATOM 1654 N N . SER B 1 47 ? 6.504 -2.434 1.712 1 98.75 47 SER B N 1
ATOM 1655 C CA . SER B 1 47 ? 7.812 -2.361 2.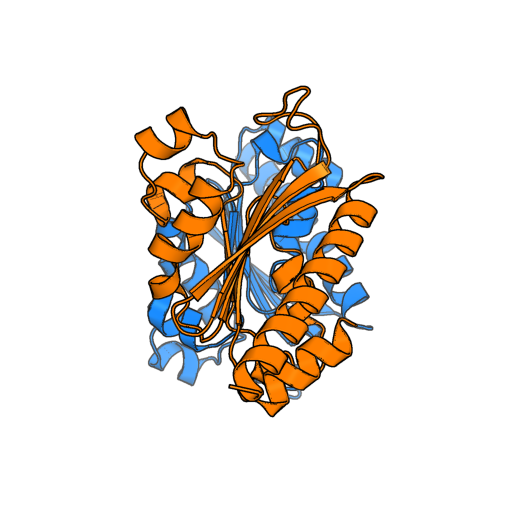357 1 98.75 47 SER B CA 1
ATOM 1656 C C . SER B 1 47 ? 8.852 -1.726 1.437 1 98.75 47 SER B C 1
ATOM 1658 O O . SER B 1 47 ? 9.812 -2.381 1.031 1 98.75 47 SER B O 1
ATOM 1660 N N . TYR B 1 48 ? 8.719 -0.434 1.216 1 98.06 48 TYR B N 1
ATOM 1661 C CA . TYR B 1 48 ? 9.586 0.258 0.275 1 98.06 48 TYR B CA 1
ATOM 1662 C C . TYR B 1 48 ? 11 0.395 0.838 1 98.06 48 TYR B C 1
ATOM 1664 O O . TYR B 1 48 ? 11.984 0.169 0.129 1 98.06 48 TYR B O 1
ATOM 1672 N N . ASP B 1 49 ? 11.07 0.831 2.051 1 97.38 49 ASP B N 1
ATOM 1673 C CA . ASP B 1 49 ? 12.344 0.883 2.771 1 97.38 49 ASP B CA 1
ATOM 1674 C C . ASP B 1 49 ? 12.703 -0.485 3.346 1 97.38 49 ASP B C 1
ATOM 1676 O O . ASP B 1 49 ? 11.836 -1.2 3.854 1 97.38 49 ASP B O 1
ATOM 1680 N N . LEU B 1 50 ? 13.945 -0.778 3.371 1 96.31 50 LEU B N 1
ATOM 1681 C CA . LEU B 1 50 ? 14.445 -2.062 3.852 1 96.31 50 LEU B CA 1
ATOM 1682 C C . LEU B 1 50 ? 14.047 -2.289 5.305 1 96.31 50 LEU B C 1
ATOM 1684 O O . LEU B 1 50 ? 13.805 -3.426 5.715 1 96.31 50 LEU B O 1
ATOM 1688 N N . ARG B 1 51 ? 13.953 -1.287 6.07 1 96.56 51 ARG B N 1
ATOM 1689 C CA . ARG B 1 51 ? 13.656 -1.385 7.496 1 96.56 51 ARG B CA 1
ATOM 1690 C C . ARG B 1 51 ? 12.266 -1.977 7.727 1 96.56 51 ARG 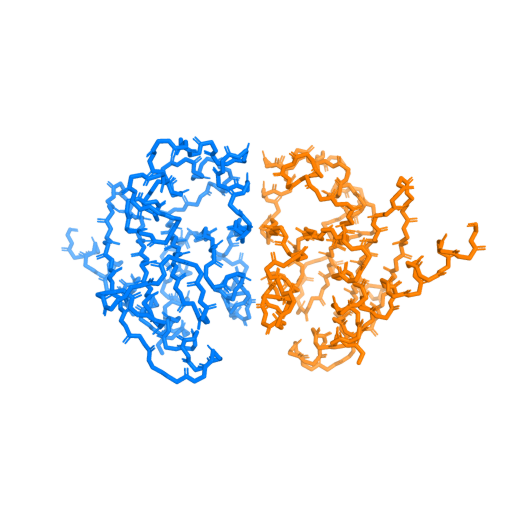B C 1
ATOM 1692 O O . ARG B 1 51 ? 12.016 -2.592 8.766 1 96.56 51 ARG B O 1
ATOM 1699 N N . VAL B 1 52 ? 11.305 -1.769 6.805 1 98.38 52 VAL B N 1
ATOM 1700 C CA . VAL B 1 52 ? 9.977 -2.352 6.965 1 98.38 52 VAL B CA 1
ATOM 1701 C C . VAL B 1 52 ? 10.062 -3.871 6.848 1 98.38 52 VAL B C 1
ATOM 1703 O O . VAL B 1 52 ? 9.406 -4.594 7.598 1 98.38 52 VAL B O 1
ATOM 1706 N N . LYS B 1 53 ? 10.883 -4.422 5.898 1 98.31 53 LYS B N 1
ATOM 1707 C CA . LYS B 1 53 ? 11.086 -5.863 5.781 1 98.31 53 LYS B CA 1
ATOM 1708 C C . LYS B 1 53 ? 11.695 -6.438 7.055 1 98.31 53 LYS B C 1
ATOM 1710 O O . LYS B 1 53 ? 11.297 -7.512 7.512 1 98.31 53 LYS B O 1
ATOM 1715 N N . GLU B 1 54 ? 12.539 -5.672 7.645 1 97.69 54 GLU B N 1
ATOM 1716 C CA . GLU B 1 54 ? 13.266 -6.156 8.812 1 97.69 54 GLU B CA 1
ATOM 1717 C C . GLU B 1 54 ? 12.445 -5.984 10.086 1 97.69 54 GLU B C 1
ATOM 1719 O O . GLU B 1 54 ? 12.297 -6.926 10.867 1 97.69 54 GLU B O 1
ATOM 1724 N N . ASN B 1 55 ? 11.891 -4.812 10.32 1 96.94 55 ASN B N 1
ATOM 1725 C CA . ASN B 1 55 ? 11.281 -4.469 11.602 1 96.94 55 ASN B CA 1
ATOM 1726 C C . ASN B 1 55 ? 9.812 -4.871 11.648 1 96.94 55 ASN B C 1
ATOM 1728 O O . ASN B 1 55 ? 9.289 -5.199 12.711 1 96.94 55 ASN B O 1
ATOM 1732 N N . THR B 1 56 ? 9.18 -4.867 10.5 1 97.75 56 THR B N 1
ATOM 1733 C CA . THR B 1 56 ? 7.754 -5.172 10.477 1 97.75 56 THR B CA 1
ATOM 1734 C C . THR B 1 56 ? 7.52 -6.633 10.094 1 97.75 56 THR B C 1
ATOM 1736 O O . THR B 1 56 ? 6.77 -7.344 10.773 1 97.75 56 THR B O 1
ATOM 1739 N N . LEU B 1 57 ? 8.203 -7.094 9.102 1 98.25 57 LEU B N 1
ATOM 1740 C CA . LEU B 1 57 ? 7.996 -8.461 8.641 1 98.25 57 LEU B CA 1
ATOM 1741 C C . LEU B 1 57 ? 8.953 -9.422 9.328 1 98.25 57 LEU B C 1
ATOM 1743 O O . LEU B 1 57 ? 8.773 -10.641 9.266 1 98.25 57 LEU B O 1
ATOM 1747 N N . HIS B 1 58 ? 10.008 -8.82 9.953 1 98.19 58 HIS B N 1
ATOM 1748 C CA . HIS B 1 58 ? 10.992 -9.602 10.703 1 98.19 58 HIS B CA 1
ATOM 1749 C C . HIS B 1 58 ? 11.734 -10.57 9.789 1 98.19 58 HIS B C 1
ATOM 1751 O O . HIS B 1 58 ? 12 -11.711 10.172 1 98.19 58 HIS B O 1
ATOM 1757 N N . ILE B 1 59 ? 11.953 -10.156 8.602 1 98.62 59 ILE B N 1
ATOM 1758 C CA . ILE B 1 59 ? 12.852 -10.883 7.715 1 98.62 59 ILE B CA 1
ATOM 1759 C C . ILE B 1 59 ? 14.297 -10.727 8.195 1 98.62 59 ILE B C 1
ATOM 1761 O O . ILE B 1 59 ? 14.742 -9.617 8.492 1 98.62 59 ILE B O 1
ATOM 1765 N N . SER B 1 60 ? 14.977 -11.766 8.258 1 98.19 60 SER B N 1
ATOM 1766 C CA . SER B 1 60 ? 16.297 -11.75 8.867 1 98.19 60 SER B CA 1
ATOM 1767 C C . SER B 1 60 ? 17.281 -10.938 8.031 1 98.19 60 SER B C 1
ATOM 1769 O O . SER B 1 60 ? 17.25 -10.977 6.801 1 98.19 60 SER B O 1
ATOM 1771 N N . GLU B 1 61 ? 18.109 -10.289 8.742 1 97.75 61 GLU B N 1
ATOM 1772 C CA . GLU B 1 61 ? 19.188 -9.547 8.078 1 97.75 61 GLU B CA 1
ATOM 1773 C C . GLU B 1 61 ? 20.078 -10.477 7.258 1 97.75 61 GLU B C 1
ATOM 1775 O O . GLU B 1 61 ? 20.562 -10.094 6.195 1 97.75 61 GLU B O 1
ATOM 1780 N N . GLU B 1 62 ? 20.25 -11.633 7.773 1 98.25 62 GLU B N 1
ATOM 1781 C CA . GLU B 1 62 ? 21.094 -12.617 7.098 1 98.25 62 GLU B CA 1
ATOM 1782 C C . GLU B 1 62 ? 20.547 -12.953 5.715 1 98.25 62 GLU B C 1
ATOM 1784 O O . GLU B 1 62 ? 21.297 -13.055 4.746 1 98.25 62 GLU B O 1
ATOM 1789 N N . LEU B 1 63 ? 19.297 -13.133 5.617 1 98.38 63 LEU B N 1
ATOM 1790 C CA . LEU B 1 63 ? 18.656 -13.453 4.344 1 98.38 63 LEU B CA 1
ATOM 1791 C C . LEU B 1 63 ? 18.828 -12.305 3.352 1 98.38 63 LEU B C 1
ATOM 1793 O O . LEU B 1 63 ? 19.125 -12.531 2.176 1 98.38 63 LEU B O 1
ATOM 1797 N N . ILE B 1 64 ? 18.688 -11.102 3.793 1 98.12 64 ILE B N 1
ATOM 1798 C CA . ILE B 1 64 ? 18.781 -9.914 2.951 1 98.12 64 ILE B CA 1
ATOM 1799 C C . ILE B 1 64 ? 20.219 -9.734 2.471 1 98.12 64 ILE B C 1
ATOM 1801 O O . ILE B 1 64 ? 20.453 -9.391 1.31 1 98.12 64 ILE B O 1
ATOM 1805 N N . GLU B 1 65 ? 21.094 -9.969 3.404 1 97.75 65 GLU B N 1
ATOM 1806 C CA . GLU B 1 65 ? 22.5 -9.836 3.047 1 97.75 65 GLU B CA 1
ATOM 1807 C C . GLU B 1 65 ? 22.906 -10.867 1.997 1 97.75 65 GLU B C 1
ATOM 1809 O O . GLU B 1 65 ? 23.656 -10.562 1.072 1 97.75 65 GLU B O 1
ATOM 1814 N N . LYS B 1 66 ? 22.406 -12.008 2.15 1 98.25 66 LYS B N 1
ATOM 1815 C CA . LYS B 1 66 ? 22.797 -13.109 1.275 1 98.25 66 LYS B CA 1
ATOM 1816 C C . LYS B 1 66 ? 22.188 -12.953 -0.114 1 98.25 66 LYS B C 1
ATOM 1818 O O . LYS B 1 66 ? 22.844 -13.211 -1.122 1 98.25 66 LYS B O 1
ATOM 1823 N N . TYR B 1 67 ? 20.922 -12.492 -0.207 1 98.38 67 TYR B N 1
ATOM 1824 C CA . TYR B 1 67 ? 20.234 -12.555 -1.49 1 98.38 67 TYR B CA 1
ATOM 1825 C C . TYR B 1 67 ? 19.875 -11.156 -1.979 1 98.38 67 TYR B C 1
ATOM 1827 O O . TYR B 1 67 ? 19.422 -10.992 -3.111 1 98.38 67 TYR B O 1
ATOM 1835 N N . THR B 1 68 ? 19.969 -10.094 -1.118 1 98.06 68 THR B N 1
ATOM 1836 C CA . THR B 1 68 ? 19.609 -8.703 -1.355 1 98.06 68 THR B CA 1
ATOM 1837 C C . THR B 1 68 ? 18.094 -8.508 -1.189 1 98.06 68 THR B C 1
ATOM 1839 O O . THR B 1 68 ? 17.344 -9.469 -1.19 1 98.06 68 THR B O 1
ATOM 1842 N N . ALA B 1 69 ? 17.656 -7.305 -1.089 1 97.88 69 ALA B N 1
ATOM 1843 C CA . ALA B 1 69 ? 16.266 -6.949 -0.84 1 97.88 69 ALA B CA 1
ATOM 1844 C C . ALA B 1 69 ? 15.383 -7.32 -2.029 1 97.88 69 ALA B C 1
ATOM 1846 O O . ALA B 1 69 ? 14.211 -7.66 -1.859 1 97.88 69 ALA B O 1
ATOM 1847 N N . GLU B 1 70 ? 15.945 -7.227 -3.229 1 98.38 70 GLU B N 1
ATOM 1848 C CA . GLU B 1 70 ? 15.242 -7.578 -4.457 1 98.38 70 GLU B CA 1
ATOM 1849 C C . GLU B 1 70 ? 15.656 -8.953 -4.961 1 98.38 70 GLU B C 1
ATOM 1851 O O . GLU B 1 70 ? 16.562 -9.07 -5.797 1 98.38 70 GLU B O 1
ATOM 1856 N N . SER B 1 71 ? 15.008 -9.984 -4.426 1 98.75 71 SER B N 1
ATOM 1857 C CA . SER B 1 71 ? 15.281 -11.375 -4.773 1 98.75 71 SER B CA 1
ATOM 1858 C C . SER B 1 71 ? 14.047 -12.242 -4.602 1 98.75 71 SER B C 1
ATOM 1860 O O . SER B 1 71 ? 13.078 -11.836 -3.949 1 98.75 71 SER B O 1
ATOM 1862 N N . MET B 1 72 ? 14.141 -13.414 -5.254 1 98.81 72 MET B N 1
ATOM 1863 C CA . MET B 1 72 ? 13.023 -14.352 -5.121 1 98.81 72 MET B CA 1
ATOM 1864 C C . MET B 1 72 ? 12.891 -14.836 -3.68 1 98.81 72 MET B C 1
ATOM 1866 O O . MET B 1 72 ? 11.781 -14.984 -3.168 1 98.81 72 MET B O 1
ATOM 1870 N N . GLN B 1 73 ? 14.016 -15.07 -2.977 1 98.88 73 GLN B N 1
ATOM 1871 C CA . GLN B 1 73 ? 14.031 -15.57 -1.604 1 98.88 73 GLN B CA 1
ATOM 1872 C C . GLN B 1 73 ? 13.352 -14.586 -0.655 1 98.88 73 GLN B C 1
ATOM 1874 O O . GLN B 1 73 ? 12.539 -14.977 0.18 1 98.88 73 GLN B O 1
ATOM 1879 N N . VAL B 1 74 ? 13.68 -13.305 -0.849 1 98.88 74 VAL B N 1
ATOM 1880 C CA . VAL B 1 74 ? 13.078 -12.281 -0.002 1 98.88 74 VAL B CA 1
ATOM 1881 C C . VAL B 1 74 ? 11.602 -12.109 -0.358 1 98.88 74 VAL B C 1
ATOM 1883 O O . VAL B 1 74 ? 10.766 -11.914 0.524 1 98.88 74 VAL B O 1
ATOM 1886 N N . THR B 1 75 ? 11.281 -12.273 -1.631 1 98.88 75 THR B N 1
ATOM 1887 C CA . THR B 1 75 ? 9.898 -12.164 -2.096 1 98.88 75 THR B CA 1
ATOM 1888 C C . THR B 1 75 ? 9.023 -13.234 -1.443 1 98.88 75 THR B C 1
ATOM 1890 O O . THR B 1 75 ? 7.953 -12.922 -0.919 1 98.88 75 THR B O 1
ATOM 1893 N N . VAL B 1 76 ? 9.5 -14.422 -1.428 1 98.94 76 VAL B N 1
ATOM 1894 C CA . VAL B 1 76 ? 8.789 -15.539 -0.811 1 98.94 76 VAL B CA 1
ATOM 1895 C C . VAL B 1 76 ? 8.672 -15.305 0.694 1 98.94 76 VAL B C 1
ATOM 1897 O O . VAL B 1 76 ? 7.609 -15.523 1.281 1 98.94 76 VAL B O 1
ATOM 1900 N N . GLU B 1 77 ? 9.727 -14.805 1.287 1 98.88 77 GLU B N 1
ATOM 1901 C CA . GLU B 1 77 ? 9.758 -14.578 2.729 1 98.88 77 GLU B CA 1
ATOM 1902 C C . GLU B 1 77 ? 8.781 -13.484 3.141 1 98.88 77 GLU B C 1
ATOM 1904 O O . GLU B 1 77 ? 8.227 -13.523 4.242 1 98.88 77 GLU B O 1
ATOM 1909 N N . MET B 1 78 ? 8.516 -12.547 2.225 1 98.88 78 MET B N 1
ATOM 1910 C CA . MET B 1 78 ? 7.535 -11.5 2.506 1 98.88 78 MET B CA 1
ATOM 1911 C C . MET B 1 78 ? 6.156 -12.102 2.752 1 98.88 78 MET B C 1
ATOM 1913 O O . MET B 1 78 ? 5.414 -11.641 3.621 1 98.88 78 MET B O 1
ATOM 1917 N N . ILE B 1 79 ? 5.84 -13.133 2.002 1 98.88 79 ILE B N 1
ATOM 1918 C CA . ILE B 1 79 ? 4.551 -13.797 2.195 1 98.88 79 ILE B CA 1
ATOM 1919 C C . ILE B 1 79 ? 4.598 -14.656 3.453 1 98.88 79 ILE B C 1
ATOM 1921 O O . ILE B 1 79 ? 3.693 -14.602 4.289 1 98.88 79 ILE B O 1
ATOM 1925 N N . ASN B 1 80 ? 5.723 -15.375 3.633 1 98.69 80 ASN B N 1
ATOM 1926 C CA . ASN B 1 80 ? 5.855 -16.281 4.773 1 98.69 80 ASN B CA 1
ATOM 1927 C C . ASN B 1 80 ? 5.715 -15.531 6.098 1 98.69 80 ASN B C 1
ATOM 1929 O O . ASN B 1 80 ? 5.07 -16.016 7.023 1 98.69 80 ASN B O 1
ATOM 1933 N N . LYS B 1 81 ? 6.297 -14.398 6.133 1 98.25 81 LYS B N 1
ATOM 1934 C CA . LYS B 1 81 ? 6.332 -13.625 7.371 1 98.25 81 LYS B CA 1
ATOM 1935 C C . LYS B 1 81 ? 5.113 -12.711 7.488 1 98.25 81 LYS B C 1
ATOM 1937 O O . LYS B 1 81 ? 4.723 -12.328 8.594 1 98.25 81 LYS B O 1
ATOM 1942 N N . GLY B 1 82 ? 4.508 -12.422 6.332 1 98.12 82 GLY B N 1
ATOM 1943 C CA . GLY B 1 82 ? 3.533 -11.344 6.348 1 98.12 82 GLY B CA 1
ATOM 1944 C C . GLY B 1 82 ? 2.098 -11.828 6.305 1 98.12 82 GLY B C 1
ATOM 1945 O O . GLY B 1 82 ? 1.172 -11.078 6.613 1 98.12 82 GLY B O 1
ATOM 1946 N N . LYS B 1 83 ? 1.858 -13.055 5.906 1 97.44 83 LYS B N 1
ATOM 1947 C CA . LYS B 1 83 ? 0.504 -13.5 5.59 1 97.44 83 LYS B CA 1
ATOM 1948 C C . LYS B 1 83 ? -0.411 -13.383 6.805 1 97.44 83 LYS B C 1
ATOM 1950 O O . LYS B 1 83 ? -1.611 -13.133 6.66 1 97.44 83 LYS B O 1
ATOM 1955 N N . GLU B 1 84 ? 0.123 -13.383 8.016 1 95.38 84 GLU B N 1
ATOM 1956 C CA . GLU B 1 84 ? -0.707 -13.305 9.211 1 95.38 84 GLU B CA 1
ATOM 1957 C C . GLU B 1 84 ? -1.131 -11.859 9.492 1 95.38 84 GLU B C 1
ATOM 1959 O O . GLU B 1 84 ? -2.033 -11.617 10.297 1 95.38 84 GLU B O 1
ATOM 1964 N N . LEU B 1 85 ? -0.572 -10.953 8.836 1 96.38 85 LEU B N 1
ATOM 1965 C CA . LEU B 1 85 ? -0.927 -9.547 9 1 96.38 85 LEU B CA 1
ATOM 1966 C C . LEU B 1 85 ? -2.203 -9.219 8.234 1 96.38 85 LEU B C 1
ATOM 1968 O O . LEU B 1 85 ? -2.953 -8.32 8.633 1 96.38 85 LEU B O 1
ATOM 1972 N N . LEU B 1 86 ? -2.486 -9.898 7.105 1 97.69 86 LEU B N 1
ATOM 1973 C CA . LEU B 1 86 ? -3.564 -9.469 6.223 1 97.69 86 LEU B CA 1
ATOM 1974 C C . LEU B 1 86 ? -4.621 -10.555 6.086 1 97.69 86 LEU B C 1
ATOM 1976 O O . LEU B 1 86 ? -5.77 -10.273 5.738 1 97.69 86 LEU B O 1
ATOM 1980 N N . HIS B 1 87 ? -4.285 -11.781 6.328 1 97.31 87 HIS B N 1
ATOM 1981 C CA . HIS B 1 87 ? -5.211 -12.906 6.34 1 97.31 87 HIS B CA 1
ATOM 1982 C C . HIS B 1 87 ? -6.023 -12.969 5.051 1 97.31 87 HIS B C 1
ATOM 1984 O O . HIS B 1 87 ? -7.234 -12.727 5.062 1 97.31 87 HIS B O 1
ATOM 1990 N N . ALA B 1 88 ? -5.539 -13.367 3.982 1 98.69 88 ALA B N 1
ATOM 1991 C CA . ALA B 1 88 ? -6.188 -13.539 2.686 1 98.69 88 ALA B CA 1
ATOM 1992 C C . ALA B 1 88 ? -6.121 -14.992 2.229 1 98.69 88 ALA B C 1
ATOM 1994 O O . ALA B 1 88 ? -5.562 -15.844 2.924 1 98.69 88 ALA B O 1
ATOM 1995 N N . ASP B 1 89 ? -6.809 -15.305 1.177 1 98.81 89 ASP B N 1
ATOM 1996 C CA . ASP B 1 89 ? -6.77 -16.641 0.587 1 98.81 89 ASP B CA 1
ATOM 1997 C C . ASP B 1 89 ? -5.613 -16.766 -0.402 1 98.81 89 ASP B C 1
ATOM 1999 O O . ASP B 1 89 ? -5.094 -17.875 -0.616 1 98.81 89 ASP B O 1
ATOM 2003 N N . LEU B 1 90 ? -5.289 -15.695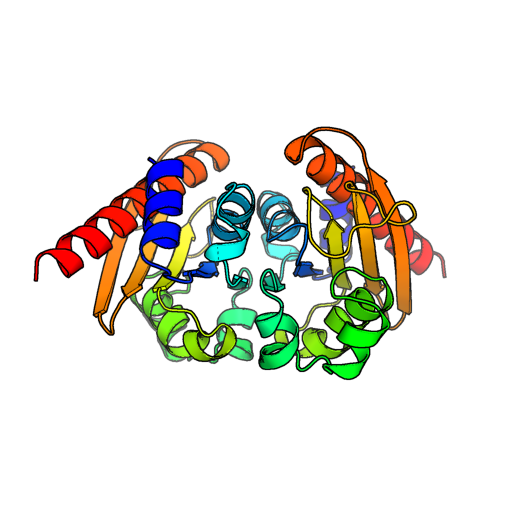 -1.055 1 98.94 90 LEU B N 1
ATOM 2004 C CA . LEU B 1 90 ? -4.246 -15.602 -2.07 1 98.94 90 LEU B CA 1
ATOM 2005 C C . LEU B 1 90 ? -3.369 -14.375 -1.838 1 98.94 90 LEU B C 1
ATOM 2007 O O . LEU B 1 90 ? -3.879 -13.281 -1.603 1 98.94 90 LEU B O 1
ATOM 2011 N N . TYR B 1 91 ? -2.059 -14.586 -1.839 1 98.94 91 TYR B N 1
ATOM 2012 C CA . TYR B 1 91 ? -1.105 -13.508 -1.612 1 98.94 91 TYR B CA 1
ATOM 2013 C C . TYR B 1 91 ? -0.2 -13.312 -2.822 1 98.94 91 TYR B C 1
ATOM 2015 O O . TYR B 1 91 ? 0.193 -14.289 -3.473 1 98.94 91 TYR B O 1
ATOM 2023 N N . VAL B 1 92 ? 0.105 -12.094 -3.154 1 98.94 92 VAL B N 1
ATOM 2024 C CA . VAL B 1 92 ? 1.128 -11.766 -4.141 1 98.94 92 VAL B CA 1
ATOM 2025 C C . VAL B 1 92 ? 2.191 -10.867 -3.504 1 98.94 92 VAL B C 1
ATOM 2027 O O . VAL B 1 92 ? 1.868 -9.859 -2.879 1 98.94 92 VAL B O 1
ATOM 2030 N N . ALA B 1 93 ? 3.41 -11.266 -3.588 1 98.94 93 ALA B N 1
ATOM 2031 C CA . ALA B 1 93 ? 4.531 -10.422 -3.186 1 98.94 93 ALA B CA 1
ATOM 2032 C C . ALA B 1 93 ? 5.383 -10.023 -4.391 1 98.94 93 ALA B C 1
ATOM 2034 O O . ALA B 1 93 ? 5.477 -10.781 -5.363 1 98.94 93 ALA B O 1
ATOM 2035 N N . CYS B 1 94 ? 5.949 -8.828 -4.316 1 98.88 94 CYS B N 1
ATOM 2036 C CA . CYS B 1 94 ? 6.73 -8.344 -5.449 1 98.88 94 CYS B CA 1
ATOM 2037 C C . CYS B 1 94 ? 7.922 -7.516 -4.977 1 98.88 94 CYS B C 1
ATOM 2039 O O . CYS B 1 94 ? 7.762 -6.578 -4.195 1 98.88 94 CYS B O 1
ATOM 2041 N N . THR B 1 95 ? 9.102 -7.875 -5.348 1 98.81 95 THR B N 1
ATOM 2042 C CA . THR B 1 95 ? 10.312 -7.066 -5.281 1 98.81 95 THR B CA 1
ATOM 2043 C C . THR B 1 95 ? 10.883 -6.836 -6.676 1 98.81 95 THR B C 1
ATOM 2045 O O . THR B 1 95 ? 10.422 -7.434 -7.652 1 98.81 95 THR B O 1
ATOM 2048 N N . GLY B 1 96 ? 11.812 -5.961 -6.758 1 98.69 96 GLY B N 1
ATOM 2049 C CA . GLY B 1 96 ? 12.398 -5.723 -8.07 1 98.69 96 GLY B CA 1
ATOM 2050 C C . GLY B 1 96 ? 13.133 -4.395 -8.156 1 98.69 96 GLY B C 1
ATOM 2051 O O . GLY B 1 96 ? 13.391 -3.752 -7.141 1 98.69 96 GLY B O 1
ATOM 2052 N N . LEU B 1 97 ? 13.562 -4.141 -9.352 1 98.31 97 LEU B N 1
ATOM 2053 C CA . LEU B 1 97 ? 14.312 -2.934 -9.68 1 98.31 97 LEU B CA 1
ATOM 2054 C C . LEU B 1 97 ? 13.57 -2.094 -10.711 1 98.31 97 LEU B C 1
ATOM 2056 O O . LEU B 1 97 ? 13.875 -2.148 -11.906 1 98.31 97 LEU B O 1
ATOM 2060 N N . LEU B 1 98 ? 12.664 -1.255 -10.195 1 98 98 LEU B N 1
ATOM 2061 C CA . LEU B 1 98 ? 11.852 -0.427 -11.078 1 98 98 LEU B CA 1
ATOM 2062 C C . LEU B 1 98 ? 12.703 0.662 -11.734 1 98 98 LEU B C 1
ATOM 2064 O O . LEU B 1 98 ? 12.508 0.985 -12.906 1 98 98 LEU B O 1
ATOM 2068 N N . LYS B 1 99 ? 13.562 1.251 -10.961 1 95.31 99 LYS B N 1
ATOM 2069 C CA . LYS B 1 99 ? 14.461 2.311 -11.398 1 95.31 99 LYS B CA 1
ATOM 2070 C C . LYS B 1 99 ? 15.906 1.989 -11.039 1 95.31 99 LYS B C 1
ATOM 2072 O O . LYS B 1 99 ? 16.172 1.021 -10.32 1 95.31 99 LYS B O 1
ATOM 2077 N N . LYS B 1 100 ? 16.828 2.82 -11.477 1 94.88 100 LYS B N 1
ATOM 2078 C CA . LYS B 1 100 ? 18.25 2.615 -11.211 1 94.88 100 LYS B CA 1
ATOM 2079 C C . LYS B 1 100 ? 18.531 2.607 -9.711 1 94.88 100 LYS B C 1
ATOM 2081 O O . LYS B 1 100 ? 17.906 3.35 -8.953 1 94.88 100 LYS B O 1
ATOM 2086 N N . GLY B 1 101 ? 19.5 1.727 -9.367 1 92.5 101 GLY B N 1
ATOM 2087 C CA . GLY B 1 101 ? 19.891 1.627 -7.969 1 92.5 101 GLY B CA 1
ATOM 2088 C C . GLY B 1 101 ? 19.609 0.259 -7.371 1 92.5 101 GLY B C 1
ATOM 2089 O O . GLY B 1 101 ? 19.703 -0.756 -8.062 1 92.5 101 GLY B O 1
ATOM 2090 N N . GLY B 1 102 ? 19.484 0.251 -6.066 1 94.06 102 GLY B N 1
ATOM 2091 C CA . GLY B 1 102 ? 19.25 -1.016 -5.395 1 94.06 102 GLY B CA 1
ATOM 2092 C C . GLY B 1 102 ? 20.391 -2.012 -5.586 1 94.06 102 GLY B C 1
ATOM 2093 O O . GLY B 1 102 ? 21.562 -1.643 -5.543 1 94.06 102 GLY B O 1
ATOM 2094 N N . SER B 1 103 ? 19.953 -3.232 -5.773 1 97.12 103 SER B N 1
ATOM 2095 C CA . SER B 1 103 ? 20.938 -4.297 -5.887 1 97.12 103 SER B CA 1
ATOM 2096 C C . SER B 1 103 ? 21.203 -4.668 -7.344 1 97.12 103 SER B C 1
ATOM 2098 O O . SER B 1 103 ? 21.453 -5.832 -7.656 1 97.12 103 SER B O 1
ATOM 2100 N N . GLU B 1 104 ? 21.047 -3.736 -8.227 1 96.62 104 GLU B N 1
ATOM 2101 C CA . GLU B 1 104 ? 21.188 -3.955 -9.664 1 96.62 104 GLU B CA 1
ATOM 2102 C C . GLU B 1 104 ? 22.562 -4.523 -10 1 96.62 104 GLU B C 1
ATOM 2104 O O . GLU B 1 104 ? 23.562 -4.148 -9.391 1 96.62 104 GLU B O 1
ATOM 2109 N N . THR B 1 105 ? 22.641 -5.492 -10.883 1 97.25 105 THR B N 1
ATOM 2110 C CA . THR B 1 105 ? 23.844 -6.051 -11.516 1 97.25 105 THR B CA 1
ATOM 2111 C C . THR B 1 105 ? 23.594 -6.32 -13 1 97.25 105 THR B C 1
ATOM 2113 O O . THR B 1 105 ? 22.453 -6.219 -13.469 1 97.25 105 THR B O 1
ATOM 2116 N N . PRO B 1 106 ? 24.578 -6.598 -13.727 1 97 106 PRO B N 1
ATOM 2117 C CA . PRO B 1 106 ? 24.359 -6.965 -15.125 1 97 106 PRO B CA 1
ATOM 2118 C C . PRO B 1 106 ? 23.375 -8.125 -15.289 1 97 106 PRO B C 1
ATOM 2120 O O . PRO B 1 106 ? 22.609 -8.164 -16.25 1 97 106 PRO B O 1
ATOM 2123 N N . GLU B 1 107 ? 23.297 -9.078 -14.328 1 97.12 107 GLU B N 1
ATOM 2124 C CA . GLU B 1 107 ? 22.422 -10.25 -14.383 1 97.12 107 GLU B CA 1
ATOM 2125 C C . GLU B 1 107 ? 21.047 -9.93 -13.82 1 97.12 107 GLU B C 1
ATOM 2127 O O . GLU B 1 107 ? 20.094 -10.688 -14.016 1 97.12 107 GLU B O 1
ATOM 2132 N N . LYS B 1 108 ? 20.984 -8.836 -13.125 1 98.06 108 LYS B N 1
ATOM 2133 C CA . LYS B 1 108 ? 19.75 -8.328 -12.523 1 98.06 108 LYS B CA 1
ATOM 2134 C C . LYS B 1 108 ? 19.578 -6.84 -12.812 1 98.06 108 LYS B C 1
ATOM 2136 O O . LYS B 1 108 ? 19.672 -6.012 -11.906 1 98.06 108 LYS B O 1
ATOM 2141 N N . PRO B 1 109 ? 19.344 -6.57 -14.141 1 98.25 109 PRO B N 1
ATOM 2142 C CA . PRO B 1 109 ? 19.297 -5.16 -14.539 1 98.25 109 PRO B CA 1
ATOM 2143 C C . PRO B 1 109 ? 18.016 -4.465 -14.078 1 98.25 109 PRO B C 1
ATOM 2145 O O . PRO B 1 109 ? 17.078 -5.125 -13.641 1 98.25 109 PRO B O 1
ATOM 2148 N N . VAL B 1 110 ? 17.969 -3.137 -14.211 1 98.19 110 VAL B N 1
ATOM 2149 C CA . VAL B 1 110 ? 16.75 -2.359 -14.031 1 98.19 110 VAL B CA 1
ATOM 2150 C C . VAL B 1 110 ? 15.633 -2.957 -14.875 1 98.19 110 VAL B C 1
ATOM 2152 O O . VAL B 1 110 ? 15.844 -3.312 -16.031 1 98.19 110 VAL B O 1
ATOM 2155 N N . GLY B 1 111 ? 14.516 -3.133 -14.234 1 98.62 111 GLY B N 1
ATOM 2156 C CA . GLY B 1 111 ? 13.398 -3.773 -14.898 1 98.62 111 GLY B CA 1
ATOM 2157 C C . GLY B 1 111 ? 13.172 -5.203 -14.453 1 98.62 111 GLY B C 1
ATOM 2158 O O . GLY B 1 111 ? 12.156 -5.816 -14.797 1 98.62 111 GLY B O 1
ATOM 2159 N N . THR B 1 112 ? 14.117 -5.738 -13.625 1 98.88 112 THR B N 1
ATOM 2160 C CA . THR B 1 112 ? 13.938 -7.074 -13.07 1 98.88 112 THR B CA 1
ATOM 2161 C C . THR B 1 112 ? 12.922 -7.062 -11.93 1 98.88 112 THR B C 1
ATOM 2163 O O . THR B 1 112 ? 13.047 -6.277 -10.992 1 98.88 112 THR B O 1
ATOM 2166 N N . PHE B 1 113 ? 11.945 -7.914 -12.078 1 98.94 113 PHE B N 1
ATOM 2167 C CA . PHE B 1 113 ? 10.945 -8.109 -11.031 1 98.94 113 PHE B CA 1
ATOM 2168 C C . PHE B 1 113 ? 10.906 -9.57 -10.594 1 98.94 113 PHE B C 1
ATOM 2170 O O . PHE B 1 113 ? 10.992 -10.477 -11.43 1 98.94 113 PHE B O 1
ATOM 2177 N N . PHE B 1 114 ? 10.82 -9.766 -9.312 1 98.94 114 PHE B N 1
ATOM 2178 C CA . PHE B 1 114 ? 10.445 -11.039 -8.719 1 98.94 114 PHE B CA 1
ATOM 2179 C C . PHE B 1 114 ? 9.062 -10.961 -8.094 1 98.94 114 PHE B C 1
ATOM 2181 O O . PHE B 1 114 ? 8.758 -10.023 -7.355 1 98.94 114 PHE B O 1
ATOM 2188 N N . TYR B 1 115 ? 8.242 -11.859 -8.43 1 98.94 115 TYR B N 1
ATOM 2189 C CA . TYR B 1 115 ? 6.988 -11.945 -7.684 1 98.94 115 TYR B CA 1
ATOM 2190 C C . TYR B 1 115 ? 6.602 -13.398 -7.426 1 98.94 115 TYR B C 1
ATOM 2192 O O . TYR B 1 115 ? 7.02 -14.297 -8.156 1 98.94 115 TYR B O 1
ATOM 2200 N N . SER B 1 116 ? 5.934 -13.562 -6.359 1 98.94 116 SER B N 1
ATOM 2201 C CA . SER B 1 116 ? 5.449 -14.867 -5.914 1 98.94 116 SER B CA 1
ATOM 2202 C C . SER B 1 116 ? 3.955 -14.828 -5.609 1 98.94 116 SER B C 1
ATOM 2204 O O . SER B 1 116 ? 3.453 -13.836 -5.074 1 98.94 116 SER B O 1
ATOM 2206 N N . ILE B 1 117 ? 3.266 -15.836 -6.047 1 98.94 117 ILE B N 1
ATOM 2207 C CA . ILE B 1 117 ? 1.854 -16.031 -5.734 1 98.94 117 ILE B CA 1
ATOM 2208 C C . ILE B 1 117 ? 1.693 -17.234 -4.805 1 98.94 117 ILE B C 1
ATOM 2210 O O . ILE B 1 117 ? 2.238 -18.297 -5.062 1 98.94 117 ILE B O 1
ATOM 2214 N N . TYR B 1 118 ? 1.112 -16.969 -3.689 1 98.94 118 TYR B N 1
ATOM 2215 C CA . TYR B 1 118 ? 0.806 -18.031 -2.736 1 98.94 118 TYR B CA 1
ATOM 2216 C C . TYR B 1 118 ? -0.688 -18.328 -2.715 1 98.94 118 TYR B C 1
ATOM 2218 O O . TYR B 1 118 ? -1.5 -17.453 -2.416 1 98.94 118 TYR B O 1
ATOM 2226 N N . TYR B 1 119 ? -1.018 -19.516 -3.037 1 98.88 119 TYR B N 1
ATOM 2227 C CA . TYR B 1 119 ? -2.408 -19.953 -3.119 1 98.88 119 TYR B CA 1
ATOM 2228 C C . TYR B 1 119 ? -2.547 -21.422 -2.73 1 98.88 119 TYR B C 1
ATOM 2230 O O . TYR B 1 119 ? -1.809 -22.266 -3.23 1 98.88 119 TYR B O 1
ATOM 2238 N N . LYS B 1 120 ? -3.373 -21.719 -1.709 1 98 120 LYS B N 1
ATOM 2239 C CA . LYS B 1 120 ? -3.648 -23.078 -1.225 1 98 120 LYS B CA 1
ATOM 2240 C C . LYS B 1 120 ? -2.355 -23.812 -0.874 1 98 120 LYS B C 1
ATOM 2242 O O . LYS B 1 120 ? -2.113 -24.906 -1.355 1 98 120 LYS B O 1
ATOM 2247 N N . ASN B 1 121 ? -1.552 -23.125 -0.174 1 97.38 121 ASN B N 1
ATOM 2248 C CA . ASN B 1 121 ? -0.349 -23.672 0.455 1 97.38 121 ASN B CA 1
ATOM 2249 C C . ASN B 1 121 ? 0.75 -23.922 -0.57 1 97.38 121 ASN B C 1
ATOM 2251 O O . ASN B 1 121 ? 1.708 -24.656 -0.288 1 97.38 121 ASN B O 1
ATOM 2255 N N . ASN B 1 122 ? 0.605 -23.312 -1.744 1 98.38 122 ASN B N 1
ATOM 2256 C CA . ASN B 1 122 ? 1.641 -23.438 -2.764 1 98.38 122 ASN B CA 1
ATOM 2257 C C . ASN B 1 122 ? 2.184 -22.078 -3.191 1 98.38 122 ASN B C 1
ATOM 2259 O O . ASN B 1 122 ? 1.42 -21.125 -3.352 1 98.38 122 ASN B O 1
ATOM 2263 N N . PHE B 1 123 ? 3.508 -22.094 -3.322 1 98.81 123 PHE B N 1
ATOM 2264 C CA . PHE B 1 123 ? 4.156 -20.922 -3.896 1 98.81 123 PHE B CA 1
ATOM 2265 C C . PHE B 1 123 ? 4.363 -21.094 -5.398 1 98.81 123 PHE B C 1
ATOM 2267 O O . PHE B 1 123 ? 4.773 -22.172 -5.852 1 98.81 123 PHE B O 1
ATOM 2274 N N . TYR B 1 124 ? 4.07 -20.078 -6.141 1 98.94 124 TYR B N 1
ATOM 2275 C CA . TYR B 1 124 ? 4.402 -19.922 -7.551 1 98.94 124 TYR B CA 1
ATOM 2276 C C . TYR B 1 124 ? 5.305 -18.719 -7.781 1 98.94 124 TYR B C 1
ATOM 2278 O O . TYR B 1 124 ? 4.898 -17.578 -7.535 1 98.94 124 TYR B O 1
ATOM 2286 N N . ASN B 1 125 ? 6.523 -19.016 -8.25 1 98.94 125 ASN B N 1
ATOM 2287 C CA . ASN B 1 125 ? 7.555 -17.984 -8.281 1 98.94 125 ASN B CA 1
ATOM 2288 C C . ASN B 1 125 ? 7.898 -17.578 -9.719 1 98.94 125 ASN B C 1
ATOM 2290 O O . ASN B 1 125 ? 8.031 -18.438 -10.594 1 98.94 125 ASN B O 1
ATOM 2294 N N . PHE B 1 126 ? 8.008 -16.25 -9.945 1 98.94 126 PHE B N 1
ATOM 2295 C CA . PHE B 1 126 ? 8.227 -15.734 -11.297 1 98.94 126 PHE B CA 1
ATOM 2296 C C . PHE B 1 126 ? 9.32 -14.672 -11.297 1 98.94 126 PHE B C 1
ATOM 2298 O O . PHE B 1 126 ? 9.453 -13.898 -10.344 1 98.94 126 PHE B O 1
ATOM 2305 N N . ARG B 1 127 ? 10.086 -14.656 -12.305 1 98.81 127 ARG B N 1
ATOM 2306 C CA . ARG B 1 127 ? 11.023 -13.586 -12.609 1 98.81 127 ARG B CA 1
ATOM 2307 C C . ARG B 1 127 ? 10.758 -13 -13.992 1 98.81 127 ARG B C 1
ATOM 2309 O O . ARG B 1 127 ? 10.555 -13.742 -14.961 1 98.81 127 ARG B O 1
ATOM 2316 N N . ARG B 1 128 ? 10.664 -11.703 -14.07 1 98.62 128 ARG B N 1
ATOM 2317 C CA . ARG B 1 128 ? 10.484 -11 -15.336 1 98.62 128 ARG B CA 1
ATOM 2318 C C . ARG B 1 128 ? 11.469 -9.852 -15.477 1 98.62 128 ARG B C 1
ATOM 2320 O O . ARG B 1 128 ? 11.82 -9.211 -14.484 1 98.62 128 ARG B O 1
ATOM 2327 N N . VAL B 1 129 ? 11.906 -9.641 -16.672 1 98.75 129 VAL B N 1
ATOM 2328 C CA . VAL B 1 129 ? 12.672 -8.445 -17 1 98.75 129 VAL B CA 1
ATOM 2329 C C . VAL B 1 129 ? 11.875 -7.562 -17.969 1 98.75 129 VAL B C 1
ATOM 2331 O O . VAL B 1 129 ? 11.703 -7.906 -19.141 1 98.75 129 VAL B O 1
ATOM 2334 N N . LEU B 1 130 ? 11.438 -6.43 -17.438 1 98.69 130 LEU B N 1
ATOM 2335 C CA . LEU B 1 130 ? 10.523 -5.57 -18.188 1 98.69 130 LEU B CA 1
ATOM 2336 C C . LEU B 1 130 ? 11.211 -4.277 -18.609 1 98.69 130 LEU B C 1
ATOM 2338 O O . LEU B 1 130 ? 11.953 -3.68 -17.828 1 98.69 130 LEU B O 1
ATOM 2342 N N . ARG B 1 131 ? 10.938 -3.869 -19.812 1 97.56 131 ARG B N 1
ATOM 2343 C CA . ARG B 1 131 ? 11.625 -2.713 -20.375 1 97.56 131 ARG B CA 1
ATOM 2344 C C . ARG B 1 131 ? 10.688 -1.515 -20.484 1 97.56 131 ARG B C 1
ATOM 2346 O O . ARG B 1 131 ? 9.469 -1.672 -20.469 1 97.56 131 ARG B O 1
ATOM 2353 N N . GLY B 1 132 ? 11.344 -0.276 -20.562 1 97.75 132 GLY B N 1
ATOM 2354 C CA . GLY B 1 132 ? 10.586 0.955 -20.719 1 97.75 132 GLY B CA 1
ATOM 2355 C C . GLY B 1 132 ? 10.578 1.813 -19.469 1 97.75 132 GLY B C 1
ATOM 2356 O O . GLY B 1 132 ? 11.266 1.507 -18.5 1 97.75 132 GLY B O 1
ATOM 2357 N N . PRO B 1 133 ? 9.836 2.936 -19.609 1 96.69 133 PRO B N 1
ATOM 2358 C CA . PRO B 1 133 ? 9.727 3.789 -18.422 1 96.69 133 PRO B CA 1
ATOM 2359 C C . PRO B 1 133 ? 8.984 3.113 -17.281 1 96.69 133 PRO B C 1
ATOM 2361 O O . PRO B 1 133 ? 8.336 2.08 -17.484 1 96.69 133 PRO B O 1
ATOM 2364 N N . ALA B 1 134 ? 9.062 3.607 -16.109 1 96.94 134 ALA B N 1
ATOM 2365 C CA . ALA B 1 134 ? 8.539 3.014 -14.883 1 96.94 134 ALA B CA 1
ATOM 2366 C C . ALA B 1 134 ? 7.066 2.652 -15.039 1 96.94 134 ALA B C 1
ATOM 2368 O O . ALA B 1 134 ? 6.656 1.538 -14.695 1 96.94 134 ALA B O 1
ATOM 2369 N N . PHE B 1 135 ? 6.285 3.594 -15.516 1 95.81 135 PHE B N 1
ATOM 2370 C CA . PHE B 1 135 ? 4.848 3.361 -15.609 1 95.81 135 PHE B CA 1
ATOM 2371 C C . PHE B 1 135 ? 4.547 2.188 -16.531 1 95.81 135 PHE B C 1
ATOM 2373 O O . PHE B 1 135 ? 3.631 1.406 -16.281 1 95.81 135 PHE B O 1
ATOM 2380 N N . LEU B 1 136 ? 5.262 2.033 -17.594 1 97.81 136 LEU B N 1
ATOM 2381 C CA . LEU B 1 136 ? 5.051 0.932 -18.516 1 97.81 136 LEU B CA 1
ATOM 2382 C C . LEU B 1 136 ? 5.477 -0.394 -17.906 1 97.81 136 LEU B C 1
ATOM 2384 O O . LEU B 1 136 ? 4.824 -1.42 -18.109 1 97.81 136 LEU B O 1
ATOM 2388 N N . LYS B 1 137 ? 6.609 -0.43 -17.156 1 98.62 137 LYS B N 1
ATOM 2389 C CA . LYS B 1 137 ? 7.043 -1.635 -16.453 1 98.62 137 LYS B CA 1
ATOM 2390 C C . LYS B 1 137 ? 5.969 -2.115 -15.484 1 98.62 137 LYS B C 1
ATOM 2392 O O . LYS B 1 137 ? 5.672 -3.311 -15.422 1 98.62 137 LYS B O 1
ATOM 2397 N N . LEU B 1 138 ? 5.344 -1.179 -14.797 1 98.56 138 LEU B N 1
ATOM 2398 C CA . LEU B 1 138 ? 4.328 -1.527 -13.805 1 98.56 138 LEU B CA 1
ATOM 2399 C C . LEU B 1 138 ? 3.061 -2.035 -14.484 1 98.56 138 LEU B C 1
ATOM 2401 O O . LEU B 1 138 ? 2.41 -2.955 -13.984 1 98.56 138 LEU B O 1
ATOM 2405 N N . ARG B 1 139 ? 2.732 -1.435 -15.594 1 98.06 139 ARG B N 1
ATOM 2406 C CA . ARG B 1 139 ? 1.581 -1.91 -16.359 1 98.06 139 ARG B CA 1
ATOM 2407 C C . ARG B 1 139 ? 1.8 -3.338 -16.844 1 98.06 139 ARG B C 1
ATOM 2409 O O . ARG B 1 139 ? 0.878 -4.156 -16.812 1 98.06 139 ARG B O 1
ATOM 2416 N N . LYS B 1 140 ? 2.99 -3.615 -17.312 1 98.56 140 LYS B N 1
ATOM 2417 C CA . LYS B 1 140 ? 3.318 -4.969 -17.734 1 98.56 140 LYS B CA 1
ATOM 2418 C C . LYS B 1 140 ? 3.32 -5.938 -16.562 1 98.56 140 LYS B C 1
ATOM 2420 O O . LYS B 1 140 ? 2.877 -7.082 -16.688 1 98.56 140 LYS B O 1
ATOM 2425 N N . LEU B 1 141 ? 3.816 -5.488 -15.438 1 98.75 141 LEU B N 1
ATOM 2426 C CA . LEU B 1 141 ? 3.844 -6.32 -14.242 1 98.75 141 LEU B CA 1
ATOM 2427 C C . LEU B 1 141 ? 2.439 -6.777 -13.859 1 98.75 141 LEU B C 1
ATOM 2429 O O . LEU B 1 141 ? 2.213 -7.965 -13.617 1 98.75 141 LEU B O 1
ATOM 2433 N N . ILE B 1 142 ? 1.518 -5.836 -13.773 1 98.5 142 ILE B N 1
ATOM 2434 C CA . ILE B 1 142 ? 0.167 -6.195 -13.359 1 98.5 142 ILE B CA 1
ATOM 2435 C C . ILE B 1 142 ? -0.464 -7.125 -14.398 1 98.5 142 ILE B C 1
ATOM 2437 O O . ILE B 1 142 ? -1.242 -8.016 -14.047 1 98.5 142 ILE B O 1
ATOM 2441 N N . TYR B 1 143 ? -0.117 -6.93 -15.641 1 98.44 143 TYR B N 1
ATOM 2442 C CA . TYR B 1 143 ? -0.589 -7.832 -16.688 1 98.44 143 TYR B CA 1
ATOM 2443 C C . TYR B 1 143 ? -0.141 -9.266 -16.406 1 98.44 143 TYR B C 1
ATOM 2445 O O . TYR B 1 143 ? -0.96 -10.188 -16.406 1 98.44 143 TYR B O 1
ATOM 2453 N N . TYR B 1 144 ? 1.104 -9.461 -16.141 1 98.69 144 TYR B N 1
ATOM 2454 C CA . TYR B 1 144 ? 1.639 -10.797 -15.906 1 98.69 144 TYR B CA 1
ATOM 2455 C C . TYR B 1 144 ? 1.104 -11.375 -14.602 1 98.69 144 TYR B C 1
ATOM 2457 O O . TYR B 1 144 ? 0.741 -12.555 -14.547 1 98.69 144 TYR B O 1
ATOM 2465 N N . VAL B 1 145 ? 1.047 -10.578 -13.586 1 98.88 145 VAL B N 1
ATOM 2466 C CA . VAL B 1 145 ? 0.562 -11.039 -12.289 1 98.88 145 VAL B CA 1
ATOM 2467 C C . VAL B 1 145 ? -0.874 -11.539 -12.422 1 98.88 145 VAL B C 1
ATOM 2469 O O . VAL B 1 145 ? -1.204 -12.625 -11.945 1 98.88 145 VAL B O 1
ATOM 2472 N N . THR B 1 146 ? -1.726 -10.781 -13.141 1 98.81 146 THR B N 1
ATOM 2473 C CA . THR B 1 146 ? -3.131 -11.156 -13.25 1 98.81 146 THR B CA 1
ATOM 2474 C C . THR B 1 146 ? -3.295 -12.375 -14.148 1 98.81 146 THR B C 1
ATOM 2476 O O . THR B 1 146 ? -4.152 -13.227 -13.906 1 98.81 146 THR B O 1
ATOM 2479 N N . GLN B 1 147 ? -2.465 -12.453 -15.172 1 98.62 147 GLN B N 1
ATOM 2480 C CA . GLN B 1 147 ? -2.484 -13.641 -16.016 1 98.62 147 GLN B CA 1
ATOM 2481 C C . GLN B 1 147 ? -2.111 -14.891 -15.227 1 98.62 147 GLN B C 1
ATOM 2483 O O . GLN B 1 147 ? -2.77 -15.922 -15.336 1 98.62 147 GLN B O 1
ATOM 2488 N N . ASP B 1 148 ? -1.085 -14.789 -14.453 1 98.88 148 ASP B N 1
ATOM 2489 C CA . ASP B 1 148 ? -0.605 -15.93 -13.688 1 98.88 148 ASP B CA 1
ATOM 2490 C C . ASP B 1 148 ? -1.604 -16.328 -12.594 1 98.88 148 ASP B C 1
ATOM 2492 O O . ASP B 1 148 ? -1.812 -17.5 -12.336 1 98.88 148 ASP B O 1
ATOM 2496 N N . ILE B 1 149 ? -2.25 -15.336 -11.953 1 98.88 149 ILE B N 1
ATOM 2497 C CA . ILE B 1 149 ? -3.285 -15.617 -10.969 1 98.88 149 ILE B CA 1
ATOM 2498 C C . ILE B 1 149 ? -4.402 -16.438 -11.609 1 98.88 149 ILE B C 1
ATOM 2500 O O . ILE B 1 149 ? -4.812 -17.469 -11.062 1 98.88 149 ILE B O 1
ATOM 2504 N N . LYS B 1 150 ? -4.855 -15.984 -12.758 1 98.69 150 LYS B N 1
ATOM 2505 C CA . LYS B 1 150 ? -5.941 -16.672 -13.445 1 98.69 150 LYS B CA 1
ATOM 2506 C C . LYS B 1 150 ? -5.562 -18.109 -13.766 1 98.69 150 LYS B C 1
ATOM 2508 O O . LYS B 1 150 ? -6.352 -19.031 -13.547 1 98.69 150 LYS B O 1
ATOM 2513 N N . LEU B 1 151 ? -4.355 -18.234 -14.273 1 98.44 151 LEU B N 1
ATOM 2514 C CA . LEU B 1 151 ? -3.896 -19.578 -14.656 1 98.44 151 LEU B CA 1
ATOM 2515 C C . LEU B 1 151 ? -3.82 -20.484 -13.438 1 98.44 151 LEU B C 1
ATOM 2517 O O . LEU B 1 151 ? -4.234 -21.641 -13.5 1 98.44 151 LEU B O 1
ATOM 2521 N N . ILE B 1 152 ? -3.363 -20 -12.344 1 98.69 152 ILE B N 1
ATOM 2522 C CA . ILE B 1 152 ? -3.191 -20.781 -11.125 1 98.69 152 ILE B CA 1
ATOM 2523 C C . ILE B 1 152 ? -4.559 -21.219 -10.594 1 98.69 152 ILE B C 1
ATOM 2525 O O . ILE B 1 152 ? -4.746 -22.391 -10.234 1 98.69 152 ILE B O 1
ATOM 2529 N N . ILE B 1 153 ? -5.516 -20.281 -10.594 1 98.44 153 ILE B N 1
ATOM 2530 C CA . ILE B 1 153 ? -6.84 -20.594 -10.07 1 98.44 153 ILE B CA 1
ATOM 2531 C C . ILE B 1 153 ? -7.535 -21.609 -10.969 1 98.44 153 ILE B C 1
ATOM 2533 O O . ILE B 1 153 ? -8.148 -22.562 -10.477 1 98.44 153 ILE B O 1
ATOM 2537 N N . LEU B 1 154 ? -7.402 -21.438 -12.281 1 97.5 154 LEU B N 1
ATOM 2538 C CA . LEU B 1 154 ? -8.062 -22.328 -13.227 1 97.5 154 LEU B CA 1
ATOM 2539 C C . LEU B 1 154 ? -7.449 -23.719 -13.18 1 97.5 154 LEU B C 1
ATOM 2541 O O . LEU B 1 154 ? -8.156 -24.719 -13.312 1 97.5 154 LEU B O 1
ATOM 2545 N N . GLU B 1 155 ? -6.172 -23.766 -13.008 1 96.75 155 GLU B N 1
ATOM 2546 C CA . GLU B 1 155 ? -5.508 -25.062 -12.883 1 96.75 155 GLU B CA 1
ATOM 2547 C C . GLU B 1 155 ? -5.934 -25.766 -11.609 1 96.75 155 GLU B C 1
ATOM 2549 O O . GLU B 1 155 ? -6.078 -27 -11.594 1 96.75 155 GLU B O 1
ATOM 2554 N N . ASP B 1 156 ? -6.09 -25 -10.547 1 93.94 156 ASP B N 1
ATOM 2555 C CA . ASP B 1 156 ? -6.52 -25.578 -9.273 1 93.94 156 ASP B CA 1
ATOM 2556 C C . ASP B 1 156 ? -7.934 -26.156 -9.383 1 93.94 156 ASP B C 1
ATOM 2558 O O . ASP B 1 156 ? -8.25 -27.156 -8.75 1 93.94 156 ASP B O 1
ATOM 2562 N N . LYS B 1 157 ? -8.766 -25.562 -10.18 1 90.75 157 LYS B N 1
ATOM 2563 C CA . LYS B 1 157 ? -10.148 -26.016 -10.352 1 90.75 157 LYS B CA 1
ATOM 2564 C C . LYS B 1 157 ? -10.203 -27.312 -11.164 1 90.75 157 LYS B C 1
ATOM 2566 O O . LYS B 1 157 ? -11.156 -28.078 -11.055 1 90.75 157 LYS B O 1
ATOM 2571 N N . ARG B 1 158 ? -9.219 -27.516 -11.922 1 90.5 158 ARG B N 1
ATOM 2572 C CA . ARG B 1 158 ? -9.18 -28.719 -12.742 1 90.5 158 ARG B CA 1
ATOM 2573 C C . ARG B 1 158 ? -8.656 -29.906 -11.953 1 90.5 158 ARG B C 1
ATOM 2575 O O . ARG B 1 158 ? -8.781 -31.062 -12.383 1 90.5 158 ARG B O 1
ATOM 2582 N N . ARG B 1 159 ? -8.078 -29.703 -10.859 1 80.25 159 ARG B N 1
ATOM 2583 C CA . ARG B 1 159 ? -7.605 -30.797 -10.008 1 80.25 159 ARG B CA 1
ATOM 2584 C C . ARG B 1 159 ? -8.719 -31.297 -9.102 1 80.25 159 ARG B C 1
ATOM 2586 O O . ARG B 1 159 ? -9.617 -30.531 -8.719 1 80.25 159 ARG B O 1
#

Foldseek 3Di:
DLQVLLVVQQVVQFAEEEEEALCQCVLLVVLCPHPSSVRHYQYYDYPNDPVCLCVVLVDDPVQCVVANCAHQSSQVSCCVSCCVVRPTQKYKYKGAALDPDGPADPVRHRQWMWMWMDHPNDIDIDIDRDDDHSVVSSVVVSVVVSVVSVVVVVVVVVD/DLQVLLVVQQVVQFAEEEEEALCQCVLLVVLCPHPSSVRHYQYYDYPNDPVCLCVVLVDDPVQCVVANCAHQSSQVSCCVSCCVVRPTQKYKYKGAALDPDGPADPVRHRQWMWMWMDHPNDIDIDIDRDDDHSVVSSVVVSVVVSVVSVVVVVVVVVD

InterPro domains:
  IPR008136 CinA, C-terminal [PF02464] (4-125)
  IPR036653 CinA-like, C-terminal [G3DSA:3.90.950.20] (1-143)
  IPR036653 CinA-like, C-terminal [SSF142433] (3-131)

Radius of gyration: 18.58 Å; Cα contacts (8 Å, |Δi|>4): 659; chains: 2; bounding box: 50×60×40 Å